Protein AF-A0A6A6HUN9-F1 (afdb_monomer_lite)

Structure (mmCIF, N/CA/C/O backbone):
data_AF-A0A6A6HUN9-F1
#
_entry.id   AF-A0A6A6HUN9-F1
#
loop_
_atom_site.group_PDB
_atom_site.id
_atom_site.type_symbol
_atom_site.label_atom_id
_atom_site.label_alt_id
_atom_site.label_comp_id
_atom_site.label_asym_id
_atom_site.label_entity_id
_atom_site.label_seq_id
_atom_site.pdbx_PDB_ins_code
_atom_site.Cartn_x
_atom_site.Cartn_y
_atom_site.Cartn_z
_atom_site.occupancy
_atom_site.B_iso_or_equiv
_atom_site.auth_seq_id
_atom_site.auth_comp_id
_atom_site.auth_asym_id
_atom_site.auth_atom_id
_atom_site.pdbx_PDB_model_num
ATOM 1 N N . MET A 1 1 ? -22.600 4.746 -36.883 1.00 39.00 1 MET A N 1
ATOM 2 C CA . MET A 1 1 ? -21.519 4.095 -36.116 1.00 39.00 1 MET A CA 1
ATOM 3 C C . MET A 1 1 ? -20.386 5.100 -36.092 1.00 39.00 1 MET A C 1
ATOM 5 O O . MET A 1 1 ? -19.952 5.487 -37.169 1.00 39.00 1 MET A O 1
ATOM 9 N N . GLY A 1 2 ? -20.100 5.682 -34.925 1.00 44.38 2 GLY A N 1
ATOM 10 C CA . GLY A 1 2 ? -19.191 6.827 -34.798 1.00 44.38 2 GLY A CA 1
ATOM 11 C C . GLY A 1 2 ? -17.752 6.441 -35.131 1.00 44.38 2 GLY A C 1
ATOM 12 O O . GLY A 1 2 ? -17.360 5.306 -34.879 1.00 44.38 2 GLY A O 1
ATOM 13 N N . ALA A 1 3 ? -17.005 7.364 -35.735 1.00 49.34 3 ALA A N 1
ATOM 14 C CA . ALA A 1 3 ? -15.574 7.197 -35.955 1.00 49.34 3 ALA A CA 1
ATOM 15 C C . ALA A 1 3 ? -14.872 7.122 -34.590 1.00 49.34 3 ALA A C 1
ATOM 17 O O . ALA A 1 3 ? -15.049 8.019 -33.771 1.00 49.34 3 ALA A O 1
ATOM 18 N N . GLU A 1 4 ? -14.135 6.041 -34.333 1.00 59.81 4 GLU A N 1
ATOM 19 C CA . GLU A 1 4 ? -13.304 5.920 -33.133 1.00 59.81 4 GLU A CA 1
ATOM 20 C C . GLU A 1 4 ? -12.162 6.938 -33.204 1.00 59.81 4 GLU A C 1
ATOM 22 O O . GLU A 1 4 ? -11.433 6.998 -34.199 1.00 59.81 4 GLU A O 1
ATOM 27 N N . GLU A 1 5 ? -12.025 7.753 -32.160 1.00 63.22 5 GLU A N 1
ATOM 28 C CA . GLU A 1 5 ? -10.938 8.722 -32.067 1.00 63.22 5 GLU A CA 1
ATOM 29 C C . GLU A 1 5 ? -9.587 8.002 -31.887 1.00 63.22 5 GLU A C 1
ATOM 31 O O . GLU A 1 5 ? -9.506 7.009 -31.154 1.00 63.22 5 GLU A O 1
ATOM 36 N N . PRO A 1 6 ? -8.511 8.465 -32.554 1.00 66.50 6 PRO A N 1
ATOM 37 C CA . PRO A 1 6 ? -7.179 7.912 -32.354 1.00 66.50 6 PRO A CA 1
ATOM 38 C C . PRO A 1 6 ? -6.723 8.123 -30.910 1.00 66.50 6 PRO A C 1
ATOM 40 O O . PRO A 1 6 ? -6.943 9.189 -30.344 1.00 66.50 6 PRO A O 1
ATOM 43 N N . CYS A 1 7 ? -6.009 7.148 -30.341 1.00 57.16 7 CYS A N 1
ATOM 44 C CA . CYS A 1 7 ? -5.397 7.304 -29.019 1.00 57.16 7 CYS A CA 1
ATOM 45 C C . CYS A 1 7 ? -4.538 8.580 -28.967 1.00 57.16 7 CYS A C 1
ATOM 47 O O . CYS A 1 7 ? -3.579 8.693 -29.728 1.00 57.16 7 CYS A O 1
ATOM 49 N N . GLU A 1 8 ? -4.828 9.517 -28.062 1.00 45.25 8 GLU A N 1
ATOM 50 C CA . GLU A 1 8 ? -4.107 10.800 -27.993 1.00 45.25 8 GLU A CA 1
ATOM 51 C C . GLU A 1 8 ? -2.608 10.638 -27.695 1.00 45.25 8 GLU A C 1
ATOM 53 O O . GLU A 1 8 ? -1.794 11.439 -28.147 1.00 45.25 8 GLU A O 1
ATOM 58 N N . ALA A 1 9 ? -2.215 9.564 -27.004 1.00 38.34 9 ALA A N 1
ATOM 59 C CA . ALA A 1 9 ? -0.818 9.318 -26.653 1.00 38.34 9 ALA A CA 1
ATOM 60 C C . ALA A 1 9 ? 0.032 8.784 -27.821 1.00 38.34 9 ALA A C 1
ATOM 62 O O . ALA A 1 9 ? 1.237 9.019 -27.866 1.00 38.34 9 ALA A O 1
ATOM 63 N N . CYS A 1 10 ? -0.558 8.037 -28.762 1.00 55.28 10 CYS A N 1
ATOM 64 C CA . CYS A 1 10 ? 0.209 7.342 -29.809 1.00 55.28 10 CYS A CA 1
ATOM 65 C C . CYS A 1 10 ? -0.431 7.359 -31.208 1.00 55.28 10 CYS A C 1
ATOM 67 O O . CYS A 1 10 ? 0.081 6.731 -32.137 1.00 55.28 10 CYS A O 1
ATOM 69 N N . SER A 1 11 ? -1.542 8.080 -31.373 1.00 57.22 11 SER A N 1
ATOM 70 C CA . SER A 1 11 ? -2.341 8.199 -32.604 1.00 57.22 11 SER A CA 1
ATOM 71 C C . SER A 1 11 ? -2.792 6.852 -33.189 1.00 57.22 11 SER A C 1
ATOM 73 O O . SER A 1 11 ? -2.951 6.701 -34.402 1.00 57.22 11 SER A O 1
ATOM 75 N N . TRP A 1 12 ? -2.945 5.839 -32.334 1.00 51.53 12 TRP A N 1
ATOM 76 C CA . TRP A 1 12 ? -3.295 4.479 -32.736 1.00 51.53 12 TRP A CA 1
ATOM 77 C C . TRP A 1 12 ? -4.787 4.366 -33.056 1.00 51.53 12 TRP A C 1
ATOM 79 O O . TRP A 1 12 ? -5.610 4.877 -32.301 1.00 51.53 12 TRP A O 1
ATOM 89 N N . THR A 1 13 ? -5.128 3.692 -34.160 1.00 67.94 13 THR A N 1
ATOM 90 C CA . THR A 1 13 ? -6.513 3.497 -34.619 1.00 67.94 13 THR A CA 1
ATOM 91 C C . THR A 1 13 ? -6.805 2.025 -34.898 1.00 67.94 13 THR A C 1
ATOM 93 O O . THR A 1 13 ? -5.910 1.247 -35.247 1.00 67.94 13 THR A O 1
ATOM 96 N N . SER A 1 14 ? -8.079 1.645 -34.827 1.00 60.66 14 SER A N 1
ATOM 97 C CA . SER A 1 14 ? -8.554 0.295 -35.164 1.00 60.66 14 SER A CA 1
ATOM 98 C C . SER A 1 14 ? -8.292 -0.083 -36.627 1.00 60.66 14 SER A C 1
ATOM 100 O O . SER A 1 14 ? -8.109 -1.257 -36.954 1.00 60.66 14 SER A O 1
ATOM 102 N N . GLU A 1 15 ? -8.183 0.909 -37.515 1.00 57.75 15 GLU A N 1
ATOM 103 C CA . GLU A 1 15 ? -7.769 0.722 -38.909 1.00 57.75 15 GLU A CA 1
ATOM 104 C C . GLU A 1 15 ? -6.282 0.327 -39.015 1.00 57.75 15 GLU A C 1
ATOM 106 O O . GLU A 1 15 ? -5.939 -0.589 -39.769 1.00 57.75 15 GLU A O 1
ATOM 111 N N . ARG A 1 16 ? -5.399 0.921 -38.190 1.00 59.88 16 ARG A N 1
ATOM 112 C CA . ARG A 1 16 ? -3.979 0.526 -38.066 1.00 59.88 16 ARG A CA 1
ATOM 113 C C . ARG A 1 16 ? -3.794 -0.851 -37.428 1.00 59.88 16 ARG A C 1
ATOM 115 O O . ARG A 1 16 ? -2.876 -1.576 -37.810 1.00 59.88 16 ARG A O 1
ATOM 122 N N . GLN A 1 17 ? -4.675 -1.244 -36.510 1.00 53.53 17 GLN A N 1
ATOM 123 C CA . GLN A 1 17 ? -4.677 -2.586 -35.921 1.00 53.53 17 GLN A CA 1
ATOM 124 C C . GLN A 1 17 ? -5.023 -3.664 -36.959 1.00 53.53 17 GLN A C 1
ATOM 126 O O . GLN A 1 17 ? -4.319 -4.665 -37.058 1.00 53.53 17 GLN A O 1
ATOM 131 N N . HIS A 1 18 ? -6.057 -3.450 -37.779 1.00 50.47 18 HIS A N 1
ATOM 132 C CA . HIS A 1 18 ? -6.473 -4.425 -38.798 1.00 50.47 18 HIS A CA 1
ATOM 133 C C . HIS A 1 18 ? -5.516 -4.518 -39.995 1.00 50.47 18 HIS A C 1
ATOM 135 O O . HIS A 1 18 ? -5.390 -5.583 -40.605 1.00 50.47 18 HIS A O 1
ATOM 141 N N . SER A 1 19 ? -4.830 -3.423 -40.331 1.00 50.12 19 SER A N 1
ATOM 142 C CA . SER A 1 19 ? -3.786 -3.409 -41.366 1.00 50.12 19 SER A CA 1
ATOM 143 C C . SER A 1 19 ? -2.446 -3.974 -40.874 1.00 50.12 19 SER A C 1
ATOM 145 O O . SER A 1 19 ? -1.651 -4.457 -41.682 1.00 50.12 19 SER A O 1
ATOM 147 N N . SER A 1 20 ? -2.227 -4.034 -39.558 1.00 43.28 20 SER A N 1
ATOM 148 C CA . SER A 1 20 ? -1.077 -4.704 -38.944 1.00 43.28 20 SER A CA 1
ATOM 149 C C . SER A 1 20 ? -1.347 -6.201 -38.762 1.00 43.28 20 SER A C 1
ATOM 151 O O . SER A 1 20 ? -1.629 -6.676 -37.666 1.00 43.28 20 SER A O 1
ATOM 153 N N . ARG A 1 21 ? -1.218 -6.993 -39.834 1.00 36.03 21 ARG A N 1
ATOM 154 C CA . ARG A 1 21 ? -1.202 -8.471 -39.753 1.00 36.03 21 ARG A CA 1
ATOM 155 C C . ARG A 1 21 ? 0.137 -9.012 -39.229 1.00 36.03 21 ARG A C 1
ATOM 157 O O . ARG A 1 21 ? 0.737 -9.888 -39.848 1.00 36.03 21 ARG A O 1
ATOM 164 N N . TYR A 1 22 ? 0.635 -8.477 -38.118 1.00 39.25 22 TYR A N 1
ATOM 165 C CA . TYR A 1 22 ? 1.942 -8.841 -37.576 1.00 39.25 22 TYR A CA 1
ATOM 166 C C . TYR A 1 22 ? 1.794 -9.578 -36.244 1.00 39.25 22 TYR A C 1
ATOM 168 O O . TYR A 1 22 ? 1.597 -8.972 -35.196 1.00 39.25 22 TYR A O 1
ATOM 176 N N . ILE A 1 23 ? 1.896 -10.906 -36.298 1.00 36.59 23 ILE A N 1
ATOM 177 C CA . ILE A 1 23 ? 2.204 -11.733 -35.129 1.00 36.59 23 ILE A CA 1
ATOM 178 C C . ILE A 1 23 ? 3.721 -11.897 -35.136 1.00 36.59 23 ILE A C 1
ATOM 180 O O . ILE A 1 23 ? 4.268 -12.513 -36.049 1.00 36.59 23 ILE A O 1
ATOM 184 N N . SER A 1 24 ? 4.402 -11.315 -34.152 1.00 38.19 24 SER A N 1
ATOM 185 C CA . SER A 1 24 ? 5.858 -11.383 -34.040 1.00 38.19 24 SER A CA 1
ATOM 186 C C . SER A 1 24 ? 6.302 -11.956 -32.715 1.00 38.19 24 SER A C 1
ATOM 188 O O . SER A 1 24 ? 5.817 -11.575 -31.653 1.00 38.19 24 SER A O 1
ATOM 190 N N . HIS A 1 25 ? 7.287 -12.845 -32.806 1.00 33.88 25 HIS A N 1
ATOM 191 C CA . HIS A 1 25 ? 8.028 -13.395 -31.678 1.00 33.88 25 HIS A CA 1
ATOM 192 C C . HIS A 1 25 ? 9.184 -12.478 -31.220 1.00 33.88 25 HIS A C 1
ATOM 194 O O . HIS A 1 25 ? 9.940 -12.846 -30.323 1.00 33.88 25 HIS A O 1
ATOM 200 N N . VAL A 1 26 ? 9.313 -11.280 -31.809 1.00 32.41 26 VAL A N 1
ATOM 201 C CA . VAL A 1 26 ? 10.288 -10.234 -31.465 1.00 32.41 26 VAL A CA 1
ATOM 202 C C . VAL A 1 26 ? 9.524 -9.003 -30.967 1.00 32.41 26 VAL A C 1
ATOM 204 O O . VAL A 1 26 ? 8.729 -8.414 -31.703 1.00 32.41 26 VAL A O 1
ATOM 207 N N . LYS A 1 27 ? 9.756 -8.613 -29.707 1.00 36.81 27 LYS A N 1
ATOM 208 C CA . LYS A 1 27 ? 9.196 -7.387 -29.123 1.00 36.81 27 LYS A CA 1
ATOM 209 C C . LYS A 1 27 ? 9.960 -6.170 -29.653 1.00 36.81 27 LYS A C 1
ATOM 211 O O . LYS A 1 27 ? 11.069 -5.903 -29.211 1.00 36.81 27 LYS A O 1
ATOM 216 N N . LEU A 1 28 ? 9.347 -5.420 -30.563 1.00 36.44 28 LEU A N 1
ATOM 217 C CA . LEU A 1 28 ? 9.775 -4.067 -30.914 1.00 36.44 28 LEU A CA 1
ATOM 218 C C . LEU A 1 28 ? 9.091 -3.091 -29.950 1.00 36.44 28 LEU A C 1
ATOM 220 O O . LEU A 1 28 ? 7.948 -2.707 -30.174 1.00 36.44 28 LEU A O 1
ATOM 224 N N . PHE A 1 29 ? 9.761 -2.702 -28.869 1.00 39.28 29 PHE A N 1
ATOM 225 C CA . PHE A 1 29 ? 9.333 -1.555 -28.068 1.00 39.28 29 PHE A CA 1
ATOM 226 C C . PHE A 1 29 ? 10.547 -0.704 -27.736 1.00 39.28 29 PHE A C 1
ATOM 228 O O . PHE A 1 29 ? 11.360 -1.132 -26.931 1.00 39.28 29 PHE A O 1
ATOM 235 N N . TYR A 1 30 ? 10.654 0.461 -28.378 1.00 40.03 30 TYR A N 1
ATOM 236 C CA . TYR A 1 30 ? 10.828 1.779 -27.754 1.00 40.03 30 TYR A CA 1
ATOM 237 C C . TYR A 1 30 ? 11.003 2.806 -28.886 1.00 40.03 30 TYR A C 1
ATOM 239 O O . TYR A 1 30 ? 11.925 2.694 -29.687 1.00 40.03 30 TYR A O 1
ATOM 247 N N . SER A 1 31 ? 10.115 3.796 -28.993 1.00 37.53 31 SER A N 1
ATOM 248 C CA . SER A 1 31 ? 10.375 4.998 -29.793 1.00 37.53 31 SER A CA 1
ATOM 249 C C . SER A 1 31 ? 10.729 6.123 -28.825 1.00 37.53 31 SER A C 1
ATOM 251 O O . SER A 1 31 ? 9.832 6.646 -28.167 1.00 37.53 31 SER A O 1
ATOM 253 N N . MET A 1 32 ? 12.008 6.489 -28.708 1.00 36.09 32 MET A N 1
ATOM 254 C CA . MET A 1 32 ? 12.384 7.751 -28.058 1.00 36.09 32 MET A CA 1
ATOM 255 C C . MET A 1 32 ? 12.398 8.865 -29.098 1.00 36.09 32 MET A C 1
ATOM 257 O O . MET A 1 32 ? 13.024 8.721 -30.144 1.00 36.09 32 MET A O 1
ATOM 261 N N . SER A 1 33 ? 11.707 9.967 -28.803 1.00 42.28 33 SER A N 1
ATOM 262 C CA . SER A 1 33 ? 11.836 11.218 -29.555 1.00 42.28 33 SER A CA 1
ATOM 263 C C . SER A 1 33 ? 13.244 11.797 -29.411 1.00 42.28 33 SER A C 1
ATOM 265 O O . SER A 1 33 ? 13.816 11.676 -28.329 1.00 42.28 33 SER A O 1
ATOM 267 N N . ASP A 1 34 ? 13.688 12.492 -30.456 1.00 38.28 34 ASP A N 1
ATOM 268 C CA . ASP A 1 34 ? 14.889 13.276 -30.823 1.00 38.28 34 ASP A CA 1
ATOM 269 C C . ASP A 1 34 ? 15.847 13.850 -29.743 1.00 38.28 34 ASP A C 1
ATOM 271 O O . ASP A 1 34 ? 16.574 14.812 -29.998 1.00 38.28 34 ASP A O 1
ATOM 275 N N . ARG A 1 35 ? 15.916 13.304 -28.528 1.00 39.44 35 ARG A N 1
ATOM 276 C CA . ARG A 1 35 ? 16.802 13.779 -27.459 1.00 39.44 35 ARG A CA 1
ATOM 277 C C . ARG A 1 35 ? 17.928 12.790 -27.180 1.00 39.44 35 ARG A C 1
ATOM 279 O O . ARG A 1 35 ? 17.805 11.924 -26.326 1.00 39.44 35 ARG A O 1
ATOM 286 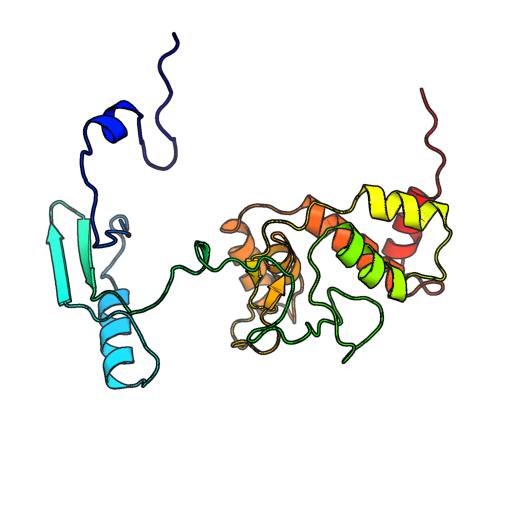N N . GLY A 1 36 ? 19.065 13.046 -27.826 1.00 41.50 36 GLY A N 1
ATOM 287 C CA . GLY A 1 36 ? 20.386 12.602 -27.375 1.00 41.50 36 GLY A CA 1
ATOM 288 C C . GLY A 1 36 ? 20.721 11.145 -27.687 1.00 41.50 36 GLY A C 1
ATOM 289 O O . GLY A 1 36 ? 19.848 10.303 -27.861 1.00 41.50 36 GLY A O 1
ATOM 290 N N . ALA A 1 37 ? 22.020 10.860 -27.793 1.00 46.69 37 ALA A N 1
ATOM 291 C CA . ALA A 1 37 ? 22.534 9.511 -28.000 1.00 46.69 37 ALA A CA 1
ATOM 292 C C . ALA A 1 37 ? 21.875 8.525 -27.022 1.00 46.69 37 ALA A C 1
ATOM 294 O O . ALA A 1 37 ? 21.795 8.800 -25.825 1.00 46.69 37 ALA A O 1
ATOM 295 N N . CYS A 1 38 ? 21.407 7.385 -27.531 1.00 55.03 38 CYS A N 1
ATOM 296 C CA . CYS A 1 38 ? 20.804 6.351 -26.706 1.00 55.03 38 CYS A CA 1
ATOM 297 C C . CYS A 1 38 ? 21.877 5.742 -25.787 1.00 55.03 38 CYS A C 1
ATOM 299 O O . CYS A 1 38 ? 22.583 4.804 -26.159 1.00 55.03 38 CYS A O 1
ATOM 301 N N . PHE A 1 39 ? 22.028 6.299 -24.582 1.00 64.94 39 PHE A N 1
ATOM 302 C CA . PHE A 1 39 ? 22.932 5.774 -23.554 1.00 64.94 39 PHE A CA 1
ATOM 303 C C . PHE A 1 39 ? 22.562 4.343 -23.147 1.00 64.94 39 PHE A C 1
ATOM 305 O O . PHE A 1 39 ? 23.394 3.635 -22.597 1.00 64.94 39 PHE A O 1
ATOM 312 N N . GLU A 1 40 ? 21.346 3.889 -23.455 1.00 65.25 40 GLU A N 1
ATOM 313 C CA . GLU A 1 40 ? 20.875 2.536 -23.167 1.00 65.25 40 GLU A CA 1
ATOM 314 C C . GLU A 1 40 ? 21.741 1.460 -23.834 1.00 65.25 40 GLU A C 1
ATOM 316 O O . GLU A 1 40 ? 22.179 0.542 -23.149 1.00 65.25 40 GLU A O 1
ATOM 321 N N . VAL A 1 41 ? 22.100 1.601 -25.119 1.00 74.81 41 VAL A N 1
ATOM 322 C CA . VAL A 1 41 ? 22.979 0.625 -25.798 1.00 74.81 41 VAL A CA 1
ATOM 323 C C . VAL A 1 41 ? 24.365 0.586 -25.156 1.00 74.81 41 VAL A C 1
ATOM 325 O O . VAL A 1 41 ? 24.925 -0.490 -24.948 1.00 74.81 41 VAL A O 1
ATOM 328 N N . GLN A 1 42 ? 24.921 1.753 -24.823 1.00 76.69 42 GLN A N 1
ATOM 329 C CA . GLN A 1 42 ? 26.231 1.849 -24.173 1.00 76.69 42 GLN A CA 1
ATOM 330 C C . GLN A 1 42 ? 26.201 1.244 -22.764 1.00 76.69 42 GLN A C 1
ATOM 332 O O . GLN A 1 42 ? 27.101 0.488 -22.405 1.00 76.69 42 GLN A O 1
ATOM 337 N N . ASN A 1 43 ? 25.143 1.516 -21.998 1.00 74.31 43 ASN A N 1
ATOM 338 C CA . ASN A 1 43 ? 24.939 0.983 -20.655 1.00 74.31 43 ASN A CA 1
ATOM 339 C C . ASN A 1 43 ? 24.736 -0.533 -20.678 1.00 74.31 43 ASN A C 1
ATOM 341 O O . ASN A 1 43 ? 25.342 -1.232 -19.873 1.00 74.31 43 ASN A O 1
ATOM 345 N N . ILE A 1 44 ? 23.936 -1.054 -21.611 1.00 77.69 44 ILE A N 1
ATOM 346 C CA . ILE A 1 44 ? 23.723 -2.496 -21.765 1.00 77.69 44 ILE A CA 1
ATOM 347 C C . ILE A 1 44 ? 25.038 -3.197 -22.116 1.00 77.69 44 ILE A C 1
ATOM 349 O O . ILE A 1 44 ? 25.373 -4.181 -21.466 1.00 77.69 44 ILE A O 1
ATOM 353 N N . ARG A 1 45 ? 25.820 -2.675 -23.075 1.00 83.06 45 ARG A N 1
ATOM 354 C CA . ARG A 1 45 ? 27.140 -3.242 -23.422 1.00 83.06 45 ARG A CA 1
ATOM 355 C C . ARG A 1 45 ? 28.105 -3.205 -22.236 1.00 83.06 45 ARG A C 1
ATOM 357 O O . ARG A 1 45 ? 28.790 -4.186 -21.970 1.00 83.06 45 ARG A O 1
ATOM 364 N N . PHE A 1 46 ? 28.122 -2.104 -21.485 1.00 83.50 46 PHE A N 1
ATOM 365 C CA . PHE A 1 46 ? 28.923 -1.997 -20.266 1.00 83.50 46 PHE A CA 1
ATOM 366 C C . PHE A 1 46 ? 28.509 -3.024 -19.202 1.00 83.50 46 PHE A C 1
ATOM 368 O O . PHE A 1 46 ? 29.369 -3.637 -18.570 1.00 83.50 46 PHE A O 1
ATOM 375 N N . LEU A 1 47 ? 27.204 -3.219 -18.998 1.00 79.56 47 LEU A N 1
ATOM 376 C CA . LEU A 1 47 ? 26.681 -4.209 -18.060 1.00 79.56 47 LEU A CA 1
ATOM 377 C C . LEU A 1 47 ? 26.994 -5.634 -18.526 1.00 79.56 47 LEU A C 1
ATOM 379 O O . LEU A 1 47 ? 27.416 -6.435 -17.699 1.00 79.56 47 LEU A O 1
ATOM 383 N N . GLU A 1 48 ? 26.871 -5.936 -19.823 1.00 82.19 48 GLU A N 1
ATOM 384 C CA . GLU A 1 48 ? 27.163 -7.256 -20.410 1.00 82.19 48 GLU A CA 1
ATOM 385 C C . GLU A 1 48 ? 28.592 -7.709 -20.093 1.00 82.19 48 GLU A C 1
ATOM 387 O O . GLU A 1 48 ? 28.822 -8.864 -19.745 1.00 82.19 48 GLU A O 1
ATOM 392 N N . GLU A 1 49 ? 29.552 -6.784 -20.130 1.00 85.56 49 GLU A N 1
ATOM 393 C CA . GLU A 1 49 ? 30.955 -7.056 -19.800 1.00 85.56 49 GLU A CA 1
ATOM 394 C C . GLU A 1 49 ? 31.222 -7.237 -18.294 1.00 85.56 49 GLU A C 1
ATOM 396 O O . GLU A 1 49 ? 32.309 -7.675 -17.906 1.00 85.56 49 GLU A O 1
ATOM 401 N N . ARG A 1 50 ? 30.284 -6.844 -17.423 1.00 86.38 50 ARG A N 1
ATOM 402 C CA . ARG A 1 50 ? 30.534 -6.639 -15.984 1.00 86.38 50 ARG A CA 1
ATOM 403 C C . ARG A 1 50 ? 29.571 -7.364 -15.053 1.00 86.38 50 ARG A C 1
ATOM 405 O O . ARG A 1 50 ? 29.777 -7.312 -13.842 1.00 86.38 50 ARG A O 1
ATOM 412 N N . THR A 1 51 ? 28.548 -8.030 -15.574 1.00 80.69 51 THR A N 1
ATOM 413 C CA . THR A 1 51 ? 27.543 -8.726 -14.767 1.00 80.69 51 THR A CA 1
ATOM 414 C C . THR A 1 51 ? 27.320 -10.156 -15.238 1.00 80.69 51 THR A C 1
ATOM 416 O O . THR A 1 51 ? 27.516 -10.491 -16.400 1.00 80.69 51 THR A O 1
ATOM 419 N N . THR A 1 52 ? 26.889 -11.011 -14.316 1.00 79.81 52 THR A N 1
ATOM 420 C CA . THR A 1 52 ? 26.369 -12.354 -14.612 1.00 79.81 52 THR A CA 1
ATOM 421 C C . THR A 1 52 ? 24.840 -12.394 -14.595 1.00 79.81 52 THR A C 1
ATOM 423 O O . THR A 1 52 ? 24.248 -13.431 -14.894 1.00 79.81 52 THR A O 1
ATOM 426 N N . ILE A 1 53 ? 24.193 -11.279 -14.238 1.00 75.31 53 ILE A N 1
ATOM 427 C CA . ILE A 1 53 ? 22.737 -11.139 -14.255 1.00 75.31 53 ILE A CA 1
ATOM 428 C C . ILE A 1 53 ? 22.263 -11.197 -15.716 1.00 75.31 53 ILE A C 1
ATOM 430 O O . ILE A 1 53 ? 22.827 -10.492 -16.553 1.00 75.31 53 ILE A O 1
ATOM 434 N N . PRO A 1 54 ? 21.229 -11.993 -16.048 1.00 69.94 54 PRO A N 1
ATOM 435 C CA . PRO A 1 54 ? 20.662 -12.002 -17.391 1.00 69.94 54 PRO A CA 1
ATOM 436 C C . PRO A 1 54 ? 20.145 -10.611 -17.777 1.00 69.94 54 PRO A C 1
ATOM 438 O O . PRO A 1 54 ? 19.222 -10.091 -17.153 1.00 69.94 54 PRO A O 1
ATOM 441 N N . ILE A 1 55 ? 20.730 -10.019 -18.816 1.00 74.88 55 ILE A N 1
ATOM 442 C CA . ILE A 1 55 ? 20.323 -8.728 -19.381 1.00 74.88 55 ILE A CA 1
ATOM 443 C C . ILE A 1 55 ? 20.053 -8.869 -20.885 1.00 74.88 55 ILE A C 1
ATOM 445 O O . ILE A 1 55 ? 20.537 -9.823 -21.503 1.00 74.88 55 ILE A O 1
ATOM 449 N N . PRO A 1 56 ? 19.281 -7.955 -21.503 1.00 74.19 56 PRO A N 1
ATOM 450 C CA . PRO A 1 56 ? 19.059 -7.993 -22.941 1.00 74.19 56 PRO A CA 1
ATOM 451 C C . PRO A 1 56 ? 20.381 -7.721 -23.651 1.00 74.19 56 PRO A C 1
ATOM 453 O O . PRO A 1 56 ? 21.061 -6.761 -23.311 1.00 74.19 56 PRO A O 1
ATOM 456 N N . LYS A 1 57 ? 20.745 -8.525 -24.648 1.00 80.00 57 LYS A N 1
ATOM 457 C CA . LYS A 1 57 ? 21.970 -8.309 -25.425 1.00 80.00 57 LYS A CA 1
ATOM 458 C C . LYS A 1 57 ? 21.664 -7.524 -26.690 1.00 80.00 57 LYS A C 1
ATOM 460 O O . LYS A 1 57 ? 20.794 -7.936 -27.449 1.00 80.00 57 LYS A O 1
ATOM 465 N N . VAL A 1 58 ? 22.367 -6.421 -26.949 1.00 82.50 58 VAL A N 1
ATOM 466 C CA . VAL A 1 58 ? 22.147 -5.615 -28.165 1.00 82.50 58 VAL A CA 1
ATOM 467 C C . VAL A 1 58 ? 22.769 -6.308 -29.374 1.00 82.50 58 VAL A C 1
ATOM 469 O O . VAL A 1 58 ? 23.989 -6.412 -29.478 1.00 82.50 58 VAL A O 1
ATOM 472 N N . THR A 1 59 ? 21.934 -6.745 -30.315 1.00 86.00 59 THR A N 1
ATOM 473 C CA . THR A 1 59 ? 22.371 -7.362 -31.576 1.00 86.00 59 THR A CA 1
ATOM 474 C C . THR A 1 59 ? 22.627 -6.319 -32.661 1.00 86.00 59 THR A C 1
ATOM 476 O O . THR A 1 59 ? 23.551 -6.470 -33.457 1.00 86.00 59 THR A O 1
ATOM 479 N N . LEU A 1 60 ? 21.807 -5.267 -32.710 1.00 82.81 60 LEU A N 1
ATOM 480 C CA . LEU A 1 60 ? 21.900 -4.204 -33.709 1.00 82.81 60 LEU A CA 1
ATOM 481 C C . LEU A 1 60 ? 21.331 -2.906 -33.140 1.00 82.81 60 LEU A C 1
ATOM 483 O O . LEU A 1 60 ? 20.297 -2.921 -32.481 1.00 82.81 60 LEU A O 1
ATOM 487 N N . ASP A 1 61 ? 21.964 -1.786 -33.454 1.00 82.56 61 ASP A N 1
ATOM 488 C CA . ASP A 1 61 ? 21.410 -0.460 -33.231 1.00 82.56 61 ASP A CA 1
ATOM 489 C C . ASP A 1 61 ? 21.688 0.436 -34.442 1.00 82.56 61 ASP A C 1
ATOM 491 O O . ASP A 1 61 ? 22.762 0.361 -35.041 1.00 82.56 61 ASP A O 1
ATOM 495 N N . TYR A 1 62 ? 20.702 1.223 -34.869 1.00 78.94 62 TYR A N 1
ATOM 496 C CA . TYR A 1 62 ? 20.829 2.104 -36.031 1.00 78.94 62 TYR A CA 1
ATOM 497 C C . TYR A 1 62 ? 19.869 3.290 -35.951 1.00 78.94 62 TYR A C 1
ATOM 499 O O . TYR A 1 62 ? 18.868 3.264 -35.239 1.00 78.94 62 TYR A O 1
ATOM 507 N N . TYR A 1 63 ? 20.180 4.339 -36.707 1.00 77.75 63 TYR A N 1
ATOM 508 C CA . TYR A 1 63 ? 19.342 5.525 -36.837 1.00 77.75 63 TYR A CA 1
ATOM 509 C C . TYR A 1 63 ? 18.715 5.553 -38.232 1.00 77.75 63 TYR A C 1
ATOM 511 O O . TYR A 1 63 ? 19.434 5.420 -39.223 1.00 77.75 63 TYR A O 1
ATOM 519 N N . ASP A 1 64 ? 17.396 5.712 -38.314 1.00 79.31 64 ASP A N 1
ATOM 520 C CA . ASP A 1 64 ? 16.652 5.821 -39.571 1.00 79.31 64 ASP A CA 1
ATOM 521 C C . ASP A 1 64 ? 15.478 6.801 -39.429 1.00 79.31 64 ASP A C 1
ATOM 523 O O . ASP A 1 64 ? 14.717 6.718 -38.468 1.00 79.31 64 ASP A O 1
ATOM 527 N N . ASN A 1 65 ? 15.324 7.718 -40.391 1.00 74.06 65 ASN A N 1
ATOM 528 C CA . ASN A 1 65 ? 14.224 8.696 -40.471 1.00 74.06 65 ASN A CA 1
ATOM 529 C C . ASN A 1 65 ? 13.878 9.375 -39.128 1.00 74.06 65 ASN A C 1
ATOM 531 O O . ASN A 1 65 ? 12.738 9.314 -38.663 1.00 74.06 65 ASN A O 1
ATOM 535 N N . ASP A 1 66 ? 14.885 9.988 -38.503 1.00 70.44 66 ASP A N 1
ATOM 536 C CA . ASP A 1 66 ? 14.798 10.662 -37.198 1.00 70.44 66 ASP A CA 1
ATOM 537 C C . ASP A 1 66 ? 14.386 9.772 -36.021 1.00 70.44 66 ASP A C 1
ATOM 539 O O . ASP A 1 66 ? 13.912 10.231 -34.986 1.00 70.44 66 ASP A O 1
ATOM 543 N N . ARG A 1 67 ? 14.580 8.461 -36.154 1.00 61.78 67 ARG A N 1
ATOM 544 C CA . ARG A 1 67 ? 14.291 7.499 -35.097 1.00 61.78 67 ARG A CA 1
ATOM 545 C C . ARG A 1 67 ? 15.486 6.604 -34.857 1.00 61.78 67 ARG A C 1
ATOM 547 O O . ARG A 1 67 ? 16.117 6.097 -35.781 1.00 61.78 67 ARG A O 1
ATOM 554 N N . TYR A 1 68 ? 15.772 6.386 -33.584 1.00 68.75 68 TYR A N 1
ATOM 555 C CA . TYR A 1 68 ? 16.761 5.413 -33.162 1.00 68.75 68 TYR A CA 1
ATOM 556 C C . TYR A 1 68 ? 16.090 4.060 -32.930 1.00 68.75 68 TYR A C 1
ATOM 558 O O . TYR A 1 68 ? 15.075 3.972 -32.238 1.00 68.75 68 TYR A O 1
ATOM 566 N N . PHE A 1 69 ? 16.669 3.011 -33.500 1.00 73.56 69 PHE A N 1
ATOM 567 C CA . PHE A 1 69 ? 16.212 1.636 -33.375 1.00 73.56 69 PHE A CA 1
ATOM 568 C C . PHE A 1 69 ? 17.278 0.806 -32.669 1.00 73.56 69 PHE A C 1
ATOM 570 O O . PHE A 1 69 ? 18.462 0.892 -32.990 1.00 73.56 69 PHE A O 1
ATOM 577 N N . MET A 1 70 ? 16.838 -0.040 -31.739 1.00 76.38 70 MET A N 1
ATOM 578 C CA . MET A 1 70 ? 17.666 -1.030 -31.059 1.00 76.38 70 MET A CA 1
ATOM 579 C C . MET A 1 70 ? 16.983 -2.394 -31.159 1.00 76.38 70 MET A C 1
ATOM 581 O O . MET A 1 70 ? 15.791 -2.528 -30.883 1.00 76.38 70 MET A O 1
ATOM 585 N N . LEU A 1 71 ? 17.749 -3.408 -31.542 1.00 75.12 71 LEU A N 1
ATOM 586 C CA . LEU A 1 71 ? 17.347 -4.803 -31.562 1.00 75.12 71 LEU A CA 1
ATOM 587 C C . LEU A 1 71 ? 18.146 -5.559 -30.507 1.00 75.12 71 LEU A C 1
ATOM 589 O O . LEU A 1 71 ? 19.380 -5.541 -30.522 1.00 75.12 71 LEU A O 1
ATOM 593 N N . THR A 1 72 ? 17.435 -6.243 -29.617 1.00 75.94 72 THR A N 1
ATOM 594 C CA . THR A 1 72 ? 18.030 -7.045 -28.551 1.00 75.94 72 THR A CA 1
ATOM 595 C C . THR A 1 72 ? 17.641 -8.514 -28.657 1.00 75.94 72 THR A C 1
ATOM 597 O O . THR A 1 72 ? 16.565 -8.867 -29.149 1.00 75.94 72 THR A O 1
ATOM 600 N N . GLU A 1 73 ? 18.518 -9.388 -28.171 1.00 76.12 73 GLU A N 1
ATOM 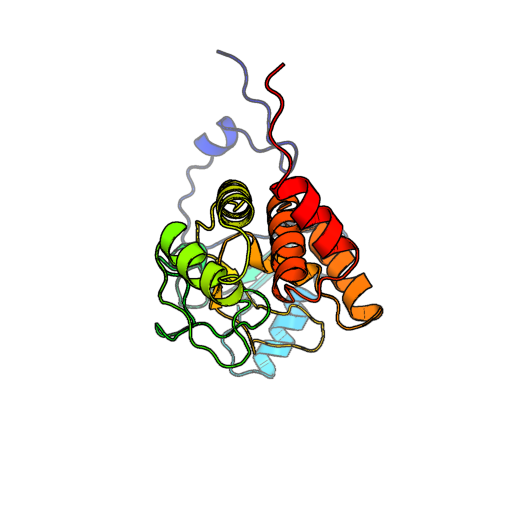601 C CA . GLU A 1 73 ? 18.191 -10.787 -27.935 1.00 76.12 73 GLU A CA 1
ATOM 602 C C . GLU A 1 73 ? 17.141 -10.884 -26.826 1.00 76.12 73 GLU A C 1
ATOM 604 O O . GLU A 1 73 ? 17.235 -10.241 -25.775 1.00 76.12 73 GLU A O 1
ATOM 609 N N . ARG A 1 74 ? 16.126 -11.721 -27.052 1.00 70.44 74 ARG A N 1
ATOM 610 C CA . ARG A 1 74 ? 15.111 -12.002 -26.041 1.00 70.44 74 ARG A CA 1
ATOM 611 C C . ARG A 1 74 ? 15.745 -12.799 -24.903 1.00 70.44 74 ARG A C 1
ATOM 613 O O . ARG A 1 74 ? 16.166 -13.933 -25.116 1.00 70.44 74 ARG A O 1
ATOM 620 N N . ILE A 1 75 ? 15.705 -12.262 -23.687 1.00 72.62 75 ILE A N 1
ATOM 621 C CA . ILE A 1 75 ? 16.041 -13.038 -22.490 1.00 72.62 75 ILE A CA 1
ATOM 622 C C . ILE A 1 75 ? 14.986 -14.149 -22.311 1.00 72.62 75 ILE A C 1
ATOM 624 O O . ILE A 1 75 ? 13.785 -13.852 -22.343 1.00 72.62 75 ILE A O 1
ATOM 628 N N . PRO A 1 76 ? 15.384 -15.425 -22.152 1.00 65.50 76 PRO A N 1
ATOM 629 C CA . PRO A 1 76 ? 14.463 -16.501 -21.804 1.00 65.50 76 PRO A CA 1
ATOM 630 C C . PRO A 1 76 ? 13.710 -16.199 -20.503 1.00 65.50 76 PRO A C 1
ATOM 632 O O . PRO A 1 76 ? 14.297 -15.726 -19.535 1.00 65.50 76 PRO A O 1
ATOM 635 N N . GLY A 1 77 ? 12.411 -16.484 -20.486 1.00 63.06 77 GLY A N 1
ATOM 636 C CA . GLY A 1 77 ? 11.517 -16.165 -19.375 1.00 63.06 77 GLY A CA 1
ATOM 637 C C . GLY A 1 77 ? 10.122 -15.780 -19.855 1.00 63.06 77 GLY A C 1
ATOM 638 O O . GLY A 1 77 ? 9.891 -15.593 -21.059 1.00 63.06 77 GLY A O 1
ATOM 639 N N . ASP A 1 78 ? 9.203 -15.665 -18.904 1.00 57.56 78 ASP A N 1
ATOM 640 C CA . ASP A 1 78 ? 7.863 -15.134 -19.122 1.00 57.56 78 ASP A CA 1
ATOM 641 C C . ASP A 1 78 ? 7.833 -13.633 -18.842 1.00 57.56 78 ASP A C 1
ATOM 643 O O . ASP A 1 78 ? 8.607 -13.107 -18.042 1.00 57.56 78 ASP A O 1
ATOM 647 N N . LEU A 1 79 ? 6.941 -12.916 -19.528 1.00 55.03 79 LEU A N 1
ATOM 648 C CA . LEU A 1 79 ? 6.657 -11.538 -19.142 1.00 55.03 79 LEU A CA 1
ATOM 649 C C . LEU A 1 79 ? 6.112 -11.547 -17.721 1.00 55.03 79 LEU A C 1
ATOM 651 O O . LEU A 1 79 ? 5.259 -12.374 -17.419 1.00 55.03 79 LEU A O 1
ATOM 655 N N . LEU A 1 80 ? 6.511 -10.579 -16.899 1.00 52.22 80 LEU A N 1
ATOM 656 C CA . LEU A 1 80 ? 5.971 -10.445 -15.545 1.00 52.22 80 LEU A CA 1
ATOM 657 C C . LEU A 1 80 ? 4.431 -10.385 -15.539 1.00 52.22 80 LEU A C 1
ATOM 659 O O . LEU A 1 80 ? 3.800 -10.908 -14.633 1.00 52.22 80 LEU A O 1
ATOM 663 N N . SER A 1 81 ? 3.832 -9.822 -16.595 1.00 51.34 81 SER A N 1
ATOM 664 C CA . SER A 1 81 ? 2.380 -9.793 -16.803 1.00 51.34 81 SER A CA 1
ATOM 665 C C . SER A 1 81 ? 1.737 -11.164 -17.022 1.00 51.34 81 SER A C 1
ATOM 667 O O . SER A 1 81 ? 0.556 -11.343 -16.756 1.00 51.34 81 SER A O 1
ATOM 669 N N . ASN A 1 82 ? 2.487 -12.131 -17.551 1.00 49.66 82 ASN A N 1
ATOM 670 C CA . ASN A 1 82 ? 1.994 -13.480 -17.834 1.00 49.66 82 ASN A CA 1
ATOM 671 C C . ASN A 1 82 ? 2.120 -14.404 -16.617 1.00 49.66 82 ASN A C 1
ATOM 673 O O . ASN A 1 82 ? 1.444 -15.425 -16.560 1.00 49.66 82 ASN A O 1
ATOM 677 N N . VAL A 1 83 ? 2.982 -14.041 -15.667 1.00 57.72 83 VAL A N 1
ATOM 678 C CA . VAL A 1 83 ? 3.164 -14.715 -14.375 1.00 57.72 83 VAL A CA 1
ATOM 679 C C . VAL A 1 83 ? 2.678 -13.846 -13.216 1.00 57.72 83 VAL A C 1
ATOM 681 O O . VAL A 1 83 ? 3.112 -14.052 -12.085 1.00 57.72 83 VAL A O 1
ATOM 684 N N . TRP A 1 84 ? 1.792 -12.871 -13.482 1.00 63.62 84 TRP A N 1
ATOM 685 C CA . TRP A 1 84 ? 1.153 -12.090 -12.423 1.00 63.62 84 TRP A CA 1
ATOM 686 C C . TRP A 1 84 ? 0.631 -13.037 -11.345 1.00 63.62 84 TRP A C 1
ATOM 688 O O . TRP A 1 84 ? -0.012 -14.047 -11.646 1.00 63.62 84 TRP A O 1
ATOM 698 N N . GLY A 1 85 ? 0.974 -12.733 -10.094 1.00 64.25 85 GLY A N 1
ATOM 699 C CA . GLY A 1 85 ? 0.620 -13.576 -8.969 1.00 64.25 85 GLY A CA 1
ATOM 700 C C . GLY A 1 85 ? -0.895 -13.694 -8.873 1.00 64.25 85 GLY A C 1
ATOM 701 O O . GLY A 1 85 ? -1.595 -12.688 -8.828 1.00 64.25 85 GLY A O 1
ATOM 702 N N . GLN A 1 86 ? -1.397 -14.926 -8.807 1.00 79.00 86 GLN A N 1
ATOM 703 C CA . GLN A 1 86 ? -2.771 -15.187 -8.356 1.00 79.00 86 GLN A CA 1
ATOM 704 C C . GLN A 1 86 ? -2.935 -14.903 -6.859 1.00 79.00 86 GLN A C 1
ATOM 706 O O . GLN A 1 86 ? -4.050 -14.839 -6.360 1.00 79.00 86 GLN A O 1
ATOM 711 N N . PHE A 1 87 ? -1.813 -14.739 -6.156 1.00 87.50 87 PHE A N 1
ATOM 712 C CA . PHE A 1 87 ? -1.760 -14.521 -4.727 1.00 87.50 87 PHE A CA 1
ATOM 713 C C . PHE A 1 87 ? -0.822 -13.359 -4.400 1.00 87.50 87 PHE A C 1
ATOM 715 O O . PHE A 1 87 ? 0.215 -13.181 -5.045 1.00 87.50 87 PHE A O 1
ATOM 722 N N . MET A 1 88 ? -1.156 -12.606 -3.358 1.00 90.25 88 MET A N 1
ATOM 723 C CA . MET A 1 88 ? -0.225 -11.742 -2.650 1.00 90.25 88 MET A CA 1
ATOM 724 C C . MET A 1 88 ? 0.722 -12.612 -1.828 1.00 90.25 88 MET A C 1
ATOM 726 O O . MET A 1 88 ? 0.304 -13.255 -0.865 1.00 90.25 88 MET A O 1
ATOM 730 N N . GLN A 1 89 ? 1.984 -12.662 -2.240 1.00 88.88 89 GLN A N 1
ATOM 731 C CA . GLN A 1 89 ? 3.026 -13.511 -1.667 1.00 88.88 89 GLN A CA 1
ATOM 732 C C . GLN A 1 89 ? 4.408 -13.020 -2.106 1.00 88.88 89 GLN A C 1
ATOM 734 O O . GLN A 1 89 ? 4.546 -12.335 -3.121 1.00 88.88 89 GLN A O 1
ATOM 739 N N . SER A 1 90 ? 5.450 -13.402 -1.381 1.00 84.25 90 SER A N 1
ATOM 740 C CA . SER A 1 90 ? 6.828 -13.236 -1.834 1.00 84.25 90 SER A CA 1
ATOM 741 C C . SER A 1 90 ? 7.198 -14.303 -2.879 1.00 84.25 90 SER A C 1
ATOM 743 O O . SER A 1 90 ? 6.417 -15.202 -3.211 1.00 84.25 90 SER A O 1
ATOM 745 N N . LEU A 1 91 ? 8.395 -14.190 -3.453 1.00 80.88 91 LEU A N 1
ATOM 746 C CA . LEU A 1 91 ? 8.899 -15.153 -4.430 1.00 80.88 91 LEU A CA 1
ATOM 747 C C . LEU A 1 91 ? 9.000 -16.556 -3.817 1.00 80.88 91 LEU A C 1
ATOM 749 O O . LEU A 1 91 ? 9.393 -16.721 -2.665 1.00 80.88 91 LEU A O 1
ATOM 753 N N . GLY A 1 92 ? 8.662 -17.574 -4.612 1.00 78.44 92 GLY A N 1
ATOM 754 C CA . GLY A 1 92 ? 8.670 -18.965 -4.152 1.00 78.44 92 GLY A CA 1
ATOM 755 C C . GLY A 1 92 ? 7.568 -19.285 -3.137 1.00 78.44 92 GLY A C 1
ATOM 756 O O . GLY A 1 92 ? 7.807 -20.082 -2.232 1.00 78.44 92 GLY A O 1
ATOM 757 N N . GLU A 1 93 ? 6.401 -18.639 -3.266 1.00 82.81 93 GLU A N 1
ATOM 758 C CA . GLU A 1 93 ? 5.219 -18.865 -2.411 1.00 82.81 93 GLU A CA 1
ATOM 759 C C . GLU A 1 93 ? 5.487 -18.590 -0.922 1.00 82.81 93 GLU A C 1
ATOM 761 O O . GLU A 1 93 ? 4.832 -19.135 -0.036 1.00 82.81 93 GLU A O 1
ATOM 766 N N . GLN A 1 94 ? 6.482 -17.747 -0.635 1.00 85.12 94 GLN A N 1
ATOM 767 C CA . GLN A 1 94 ? 6.825 -17.365 0.729 1.00 85.12 94 GLN A CA 1
ATOM 768 C C . GLN A 1 94 ? 5.902 -16.250 1.242 1.00 85.12 94 GLN A C 1
ATOM 770 O O . GLN A 1 94 ? 5.354 -15.487 0.441 1.00 85.12 94 GLN A O 1
ATOM 775 N N . PRO A 1 95 ? 5.754 -16.097 2.568 1.00 89.75 95 PRO A N 1
ATOM 776 C CA . PRO A 1 95 ? 4.972 -15.009 3.138 1.00 89.75 95 PRO A CA 1
ATOM 777 C C . PRO A 1 95 ? 5.542 -13.627 2.802 1.00 89.75 95 PRO A C 1
ATOM 779 O O . PRO A 1 95 ? 6.745 -13.450 2.591 1.00 89.75 95 PRO A O 1
ATOM 782 N N . LEU A 1 96 ? 4.666 -12.628 2.800 1.00 88.38 96 LEU A N 1
ATOM 783 C CA . LEU A 1 96 ? 5.035 -11.219 2.793 1.00 88.38 96 LEU A CA 1
ATOM 784 C C . LEU A 1 96 ? 5.418 -10.764 4.201 1.00 88.38 96 LEU A C 1
ATOM 786 O O . LEU A 1 96 ? 4.822 -11.192 5.188 1.00 88.38 96 LEU A O 1
ATOM 790 N N . TYR A 1 97 ? 6.363 -9.830 4.269 1.00 85.62 97 TYR A N 1
ATOM 791 C CA . TYR A 1 97 ? 6.771 -9.159 5.498 1.00 85.62 97 TYR A CA 1
ATOM 792 C C . TYR A 1 97 ? 6.754 -7.652 5.242 1.00 85.62 97 TYR A C 1
ATOM 794 O O . TYR A 1 97 ? 7.634 -7.123 4.568 1.00 85.62 97 TYR A O 1
ATOM 802 N N . SER A 1 98 ? 5.734 -6.952 5.742 1.00 86.50 98 SER A N 1
ATOM 803 C CA . SER A 1 98 ? 5.619 -5.499 5.572 1.00 86.50 98 SER A CA 1
ATOM 804 C C . SER A 1 98 ? 4.890 -4.857 6.744 1.00 86.50 98 SER A C 1
ATOM 806 O O . SER A 1 98 ? 3.664 -4.838 6.785 1.00 86.50 98 SER A O 1
ATOM 808 N N . ALA A 1 99 ? 5.652 -4.241 7.650 1.00 83.12 99 ALA A N 1
ATOM 809 C CA . ALA A 1 99 ? 5.101 -3.466 8.768 1.00 83.12 99 ALA A CA 1
ATOM 810 C C . ALA A 1 99 ? 4.441 -2.141 8.324 1.00 83.12 99 ALA A C 1
ATOM 812 O O . ALA A 1 99 ? 3.904 -1.391 9.142 1.00 83.12 99 ALA A O 1
ATOM 813 N N . PHE A 1 100 ? 4.537 -1.804 7.032 1.00 85.88 100 PHE A N 1
ATOM 814 C CA . PHE A 1 100 ? 3.856 -0.655 6.444 1.00 85.88 100 PHE A CA 1
ATOM 815 C C . PHE A 1 100 ? 2.477 -1.029 5.918 1.00 85.88 100 PHE A C 1
ATOM 817 O O . PHE A 1 100 ? 1.536 -0.268 6.138 1.00 85.88 100 PHE A O 1
ATOM 824 N N . LEU A 1 101 ? 2.344 -2.168 5.232 1.00 89.94 101 LEU A N 1
ATOM 825 C CA . LEU A 1 101 ? 1.039 -2.632 4.768 1.00 89.94 101 LEU A CA 1
ATOM 826 C C . LEU A 1 101 ? 0.233 -3.203 5.932 1.00 89.94 101 LEU A C 1
ATOM 828 O O . LEU A 1 101 ? -0.902 -2.788 6.139 1.00 89.94 101 LEU A O 1
ATOM 832 N N . PHE A 1 102 ? 0.837 -4.104 6.707 1.00 91.69 102 PHE A N 1
ATOM 833 C CA . PHE A 1 102 ? 0.183 -4.802 7.803 1.00 91.69 102 PHE A CA 1
ATOM 834 C C . PHE A 1 102 ? 0.496 -4.106 9.137 1.00 91.69 102 PHE A C 1
ATOM 836 O O . PHE A 1 102 ? 1.656 -4.040 9.551 1.00 91.69 102 PHE A O 1
ATOM 843 N N . PRO A 1 103 ? -0.515 -3.541 9.824 1.00 86.56 103 PRO A N 1
ATOM 844 C CA . PRO A 1 103 ? -0.294 -2.712 11.008 1.00 86.56 103 PRO A CA 1
ATOM 845 C C . PRO A 1 103 ? 0.041 -3.502 12.284 1.00 86.56 103 PRO A C 1
ATOM 847 O O . PRO A 1 103 ? 0.291 -2.887 13.317 1.00 86.56 103 PRO A O 1
ATOM 850 N N . ASN A 1 104 ? 0.056 -4.836 12.237 1.00 85.31 104 ASN A N 1
ATOM 851 C CA . ASN A 1 104 ? 0.207 -5.711 13.404 1.00 85.31 104 ASN A CA 1
ATOM 852 C C . ASN A 1 104 ? 1.666 -5.967 13.841 1.00 85.31 104 ASN A C 1
ATOM 854 O O . ASN A 1 104 ? 1.893 -6.670 14.824 1.00 85.31 104 ASN A O 1
ATOM 858 N N . GLY A 1 105 ? 2.656 -5.374 13.166 1.00 77.88 105 GLY A N 1
ATOM 859 C CA . GLY A 1 105 ? 4.039 -5.317 13.645 1.00 77.88 105 GLY A CA 1
ATOM 860 C C . GLY A 1 105 ? 5.098 -5.727 12.622 1.00 77.88 105 GLY A C 1
ATOM 861 O O . GLY A 1 105 ? 4.814 -6.052 11.474 1.00 77.88 105 GLY A O 1
ATOM 862 N N . TYR A 1 106 ? 6.364 -5.679 13.044 1.00 81.25 106 TYR A N 1
ATOM 863 C CA . TYR A 1 106 ? 7.505 -6.070 12.213 1.00 81.25 106 TYR A CA 1
ATOM 864 C C . TYR A 1 106 ? 7.796 -7.569 12.324 1.00 81.25 106 TYR A C 1
ATOM 866 O O . TYR A 1 106 ? 7.751 -8.133 13.415 1.00 81.25 106 TYR A O 1
ATOM 874 N N . GLY A 1 107 ? 8.156 -8.201 11.203 1.00 81.00 107 GLY A N 1
ATOM 875 C CA . GLY A 1 107 ? 8.535 -9.618 11.162 1.00 81.00 107 GLY A CA 1
ATOM 876 C C . GLY A 1 107 ? 7.360 -10.600 11.222 1.00 81.00 107 GLY A C 1
ATOM 877 O O . GLY A 1 107 ? 7.590 -11.802 11.348 1.00 81.00 107 GLY A O 1
ATOM 878 N N . VAL A 1 108 ? 6.122 -10.112 11.115 1.00 87.12 108 VAL A N 1
ATOM 879 C CA . VAL A 1 108 ? 4.927 -10.957 11.021 1.00 87.12 108 VAL A CA 1
ATOM 880 C C . VAL A 1 108 ? 4.770 -11.448 9.571 1.00 87.12 108 VAL A C 1
ATOM 882 O O . VAL A 1 108 ? 4.851 -10.626 8.655 1.00 87.12 108 VAL A O 1
ATOM 885 N N . PRO A 1 109 ? 4.623 -12.767 9.336 1.00 91.31 109 PRO A N 1
ATOM 886 C CA . PRO A 1 109 ? 4.397 -13.316 8.003 1.00 91.31 109 PRO A CA 1
ATOM 887 C C . PRO A 1 109 ? 2.931 -13.172 7.582 1.00 91.31 109 PRO A C 1
ATOM 889 O O . PRO A 1 109 ? 2.038 -13.452 8.377 1.00 91.31 109 PRO A O 1
ATOM 892 N N . HIS A 1 110 ? 2.694 -12.831 6.315 1.00 91.00 110 HIS A N 1
ATOM 893 C CA . HIS A 1 110 ? 1.349 -12.717 5.746 1.00 91.00 110 HIS A CA 1
ATOM 894 C C . HIS A 1 110 ? 1.205 -13.463 4.422 1.00 91.00 110 HIS A C 1
ATOM 896 O O . HIS A 1 110 ? 2.101 -13.438 3.575 1.00 91.00 110 HIS A O 1
ATOM 902 N N . GLY A 1 111 ? 0.036 -14.062 4.218 1.00 87.62 111 GLY A N 1
ATOM 903 C CA . GLY A 1 111 ? -0.308 -14.768 2.992 1.00 87.62 111 GLY A CA 1
ATOM 904 C C . GLY A 1 111 ? 0.295 -16.172 2.853 1.00 87.62 111 GLY A C 1
ATOM 905 O O . GLY A 1 111 ? 0.877 -16.695 3.807 1.00 87.62 111 GLY A O 1
ATOM 906 N N . PRO A 1 112 ? 0.150 -16.796 1.669 1.00 92.31 112 PRO A N 1
ATOM 907 C CA . PRO A 1 112 ? -0.433 -16.228 0.447 1.00 92.31 112 PRO A CA 1
ATOM 908 C C . PRO A 1 112 ? -1.894 -15.778 0.604 1.00 92.31 112 PRO A C 1
ATOM 910 O O . PRO A 1 112 ? -2.675 -16.464 1.255 1.00 92.31 112 PRO A O 1
ATOM 913 N N . LEU A 1 113 ? -2.258 -14.625 0.033 1.00 93.75 113 LEU A N 1
ATOM 914 C CA . LEU A 1 113 ? -3.633 -14.094 0.061 1.00 93.75 113 LEU A CA 1
ATOM 915 C C . LEU A 1 113 ? -4.182 -14.001 -1.360 1.00 93.75 113 LEU A C 1
ATOM 917 O O . LEU A 1 113 ? -3.476 -13.573 -2.264 1.00 93.75 113 LEU A O 1
ATOM 921 N N . SER A 1 114 ? -5.440 -14.356 -1.553 1.00 92.25 114 SER A N 1
ATOM 922 C CA . SER A 1 114 ? -6.091 -14.517 -2.858 1.00 92.25 114 SER A CA 1
ATOM 923 C C . SER A 1 114 ? -7.300 -13.611 -3.068 1.00 92.25 114 SER A C 1
ATOM 925 O O . SER A 1 114 ? -7.939 -13.669 -4.115 1.00 92.25 114 SER A O 1
ATOM 927 N N . SER A 1 115 ? -7.666 -12.808 -2.066 1.00 94.44 115 SER A N 1
ATOM 928 C CA . SER A 1 115 ? -8.840 -11.946 -2.149 1.00 94.44 115 SER A CA 1
ATOM 929 C C . SER A 1 115 ? -8.714 -10.678 -1.312 1.00 94.44 115 SER A C 1
ATOM 931 O O . SER A 1 115 ? -7.923 -10.586 -0.369 1.00 94.44 115 SER A O 1
ATOM 933 N N . ASP A 1 116 ? -9.567 -9.704 -1.626 1.00 95.75 116 ASP A N 1
ATOM 934 C CA . ASP A 1 116 ? -9.725 -8.494 -0.824 1.00 95.75 116 ASP A CA 1
ATOM 935 C C . ASP A 1 116 ? -10.178 -8.810 0.609 1.00 95.75 116 ASP A C 1
ATOM 937 O O . ASP A 1 116 ? -9.850 -8.059 1.527 1.00 95.75 116 ASP A O 1
ATOM 941 N N . ASP A 1 117 ? -10.983 -9.858 0.813 1.00 96.81 117 ASP A N 1
ATOM 942 C CA . ASP A 1 117 ? -11.466 -10.288 2.136 1.00 96.81 117 ASP A CA 1
ATOM 943 C C . ASP A 1 117 ? -10.328 -10.827 3.001 1.00 96.81 117 ASP A C 1
ATOM 945 O O . ASP A 1 117 ? -10.197 -10.419 4.155 1.00 96.81 117 ASP A O 1
ATOM 949 N N . GLU A 1 118 ? -9.460 -11.662 2.431 1.00 96.56 118 GLU A N 1
ATOM 950 C CA . GLU A 1 118 ? -8.263 -12.163 3.114 1.00 96.56 118 GLU A CA 1
ATOM 951 C C . GLU A 1 118 ? -7.276 -11.032 3.423 1.00 96.56 118 GLU A C 1
ATOM 953 O O . GLU A 1 118 ? -6.776 -10.944 4.544 1.00 96.56 118 GLU A O 1
ATOM 958 N N . LEU A 1 119 ? -7.061 -10.103 2.480 1.00 96.38 119 LEU A N 1
ATOM 959 C CA . LEU A 1 119 ? -6.253 -8.906 2.731 1.00 96.38 119 LEU A CA 1
ATOM 960 C C . LEU A 1 119 ? -6.788 -8.101 3.909 1.00 96.38 119 LEU A C 1
ATOM 962 O O . LEU A 1 119 ? -6.030 -7.688 4.783 1.00 96.38 119 LEU A O 1
ATOM 966 N N . TRP A 1 120 ? -8.095 -7.866 3.948 1.00 97.19 120 TRP A N 1
ATOM 967 C CA . TRP A 1 120 ? -8.673 -7.099 5.038 1.00 97.19 120 TRP A CA 1
ATOM 968 C C . TRP A 1 120 ? -8.644 -7.821 6.371 1.00 97.19 120 TRP A C 1
ATOM 970 O O . TRP A 1 120 ? -8.407 -7.164 7.380 1.00 97.19 120 TRP A O 1
ATOM 980 N N . ALA A 1 121 ? -8.852 -9.138 6.390 1.00 95.88 121 ALA A N 1
ATOM 981 C CA . ALA A 1 121 ? -8.720 -9.922 7.610 1.00 95.88 121 ALA A CA 1
ATOM 982 C C . ALA A 1 121 ? -7.334 -9.712 8.240 1.00 95.88 121 ALA A C 1
ATOM 984 O O . ALA A 1 121 ? -7.251 -9.408 9.427 1.00 95.88 121 ALA A O 1
ATOM 985 N N . GLU A 1 122 ? -6.272 -9.755 7.429 1.00 95.31 122 GLU A N 1
ATOM 986 C CA . GLU A 1 122 ? -4.897 -9.474 7.858 1.00 95.31 122 GLU A CA 1
ATOM 987 C C . GLU A 1 122 ? -4.706 -8.017 8.314 1.00 95.31 122 GLU A C 1
ATOM 989 O O . GLU A 1 122 ? -4.159 -7.770 9.390 1.00 95.31 122 GLU A O 1
ATOM 994 N N . LEU A 1 123 ? -5.198 -7.034 7.549 1.00 95.06 123 LEU A N 1
ATOM 995 C CA . LEU A 1 123 ? -5.113 -5.610 7.913 1.00 95.06 123 LEU A CA 1
ATOM 996 C C . LEU A 1 123 ? -5.828 -5.298 9.236 1.00 95.06 123 LEU A C 1
ATOM 998 O O . LEU A 1 123 ? -5.334 -4.503 10.037 1.00 95.06 123 LEU A O 1
ATOM 1002 N N . ALA A 1 124 ? -6.986 -5.916 9.464 1.00 95.12 124 ALA A N 1
ATOM 1003 C CA . ALA A 1 124 ? -7.819 -5.688 10.635 1.00 95.12 124 ALA A CA 1
ATOM 1004 C C . ALA A 1 124 ? -7.186 -6.224 11.927 1.00 95.12 124 ALA A C 1
ATOM 1006 O O . ALA A 1 124 ? -7.512 -5.713 12.996 1.00 95.12 124 ALA A O 1
ATOM 1007 N N . THR A 1 125 ? -6.253 -7.183 11.849 1.00 93.31 125 THR A N 1
ATOM 1008 C CA . THR A 1 125 ? -5.563 -7.717 13.039 1.00 93.31 125 THR A CA 1
ATOM 1009 C C . THR A 1 125 ? -4.834 -6.633 13.834 1.00 93.31 125 THR A C 1
ATOM 1011 O O . THR A 1 125 ? -4.878 -6.637 15.056 1.00 93.31 125 THR A O 1
ATOM 1014 N N . GLY A 1 126 ? -4.219 -5.651 13.166 1.00 91.00 126 GLY A N 1
ATOM 1015 C CA . GLY A 1 126 ? -3.551 -4.529 13.840 1.00 91.00 126 GLY A CA 1
ATOM 1016 C C . GLY A 1 126 ? -4.485 -3.372 14.204 1.00 91.00 126 GLY A C 1
ATOM 1017 O O . GLY A 1 126 ? -4.008 -2.288 14.529 1.00 91.00 126 GLY A O 1
ATOM 1018 N N . LEU A 1 127 ? -5.801 -3.563 14.082 1.00 93.62 127 LEU A N 1
ATOM 1019 C CA . LEU A 1 127 ? -6.834 -2.550 14.304 1.00 93.62 127 LEU A CA 1
ATOM 1020 C C . LEU A 1 127 ? -7.974 -3.072 15.198 1.00 93.62 127 LEU A C 1
ATOM 1022 O O . LEU A 1 127 ? -9.028 -2.442 15.260 1.00 93.62 127 LEU A O 1
ATOM 1026 N N . GLU A 1 128 ? -7.786 -4.213 15.864 1.00 89.94 128 GLU A N 1
ATOM 1027 C CA . GLU A 1 128 ? -8.839 -4.941 16.587 1.00 89.94 128 GLU A CA 1
ATOM 1028 C C . GLU A 1 128 ? -9.522 -4.124 17.696 1.00 89.94 128 GLU A C 1
ATOM 1030 O O . GLU A 1 128 ? -10.716 -4.288 17.938 1.00 89.94 128 GLU A O 1
ATOM 1035 N N . ASP A 1 129 ? -8.797 -3.181 18.300 1.00 93.12 129 ASP A N 1
ATOM 1036 C CA . ASP A 1 129 ? -9.310 -2.305 19.357 1.00 93.12 129 ASP A CA 1
ATOM 1037 C C . ASP A 1 129 ? -10.167 -1.136 18.837 1.00 93.12 129 ASP A C 1
ATOM 1039 O O . ASP A 1 129 ? -10.756 -0.385 19.627 1.00 93.12 129 ASP A O 1
ATOM 1043 N N . LEU A 1 130 ? -10.244 -0.932 17.516 1.00 95.00 130 LEU A N 1
ATOM 1044 C CA . LEU A 1 130 ? -11.064 0.132 16.947 1.00 95.00 130 LEU A CA 1
ATOM 1045 C C . LEU A 1 130 ? -12.565 -0.163 17.104 1.00 95.00 130 LEU A C 1
ATOM 1047 O O . LEU A 1 130 ? -13.012 -1.303 16.987 1.00 95.00 130 LEU A O 1
ATOM 1051 N N . PRO A 1 131 ? -13.397 0.883 17.250 1.00 95.81 131 PRO A N 1
ATOM 1052 C CA . PRO A 1 131 ? -14.848 0.737 17.237 1.00 95.81 131 PRO A CA 1
ATOM 1053 C C . PRO A 1 131 ? -15.351 0.032 15.967 1.00 95.81 131 PRO A C 1
ATOM 1055 O O . PRO A 1 131 ? -14.988 0.417 14.855 1.00 95.81 131 PRO A O 1
ATOM 1058 N N . GLU A 1 132 ? -16.265 -0.932 16.120 1.00 94.81 132 GLU A N 1
ATOM 1059 C CA . GLU A 1 132 ? -16.784 -1.773 15.025 1.00 94.81 132 GLU A CA 1
ATOM 1060 C C . GLU A 1 132 ? -17.318 -0.954 13.835 1.00 94.81 132 GLU A C 1
ATOM 1062 O O . GLU A 1 132 ? -17.043 -1.256 12.673 1.00 94.81 132 GLU A O 1
ATOM 1067 N N . GLN A 1 133 ? -18.031 0.144 14.111 1.00 94.69 133 GLN A N 1
ATOM 1068 C CA . GLN A 1 133 ? -18.532 1.049 13.072 1.00 94.69 133 GLN A CA 1
ATOM 1069 C C . GLN A 1 133 ? -17.393 1.671 12.249 1.00 94.69 133 GLN A C 1
ATOM 1071 O O . GLN A 1 133 ? -17.523 1.818 11.031 1.00 94.69 133 GLN A O 1
ATOM 1076 N N . ALA A 1 134 ? -16.284 2.029 12.903 1.00 95.75 134 ALA A N 1
ATOM 1077 C CA . ALA A 1 134 ? -15.125 2.605 12.238 1.00 95.75 134 ALA A CA 1
ATOM 1078 C C . ALA A 1 134 ? -14.405 1.558 11.379 1.00 95.75 134 ALA A C 1
ATOM 1080 O O . ALA A 1 134 ? -14.071 1.863 10.236 1.00 95.75 134 ALA A O 1
ATOM 1081 N N . LEU A 1 135 ? -14.248 0.326 11.880 1.00 95.69 135 LEU A N 1
ATOM 1082 C CA . LEU A 1 135 ? -13.689 -0.796 11.118 1.00 95.69 135 LEU A CA 1
ATOM 1083 C C . LEU A 1 135 ? -14.513 -1.099 9.867 1.00 95.69 135 LEU A C 1
ATOM 1085 O O . LEU A 1 135 ? -13.963 -1.144 8.769 1.00 95.69 135 LEU A O 1
ATOM 1089 N N . ARG A 1 136 ? -15.838 -1.226 10.005 1.00 95.81 136 ARG A N 1
ATOM 1090 C CA . ARG A 1 136 ? -16.737 -1.495 8.873 1.00 95.81 136 ARG A CA 1
ATOM 1091 C C . ARG A 1 136 ? -16.627 -0.423 7.788 1.00 95.81 136 ARG A C 1
ATOM 1093 O O . ARG A 1 136 ? -16.481 -0.738 6.614 1.00 95.81 136 ARG A O 1
ATOM 1100 N N . ARG A 1 137 ? -16.638 0.852 8.174 1.00 95.88 137 ARG A N 1
ATOM 1101 C CA . ARG A 1 137 ? -16.530 1.966 7.218 1.00 95.88 137 ARG A CA 1
ATOM 1102 C C . ARG A 1 137 ? -15.133 2.136 6.640 1.00 95.88 137 ARG A C 1
ATOM 1104 O O . ARG A 1 137 ? -14.986 2.658 5.539 1.00 95.88 137 ARG A O 1
ATOM 1111 N N . LEU A 1 138 ? -14.099 1.729 7.370 1.00 95.81 138 LEU A N 1
ATOM 1112 C CA . LEU A 1 138 ? -12.750 1.674 6.826 1.00 95.81 138 LEU A CA 1
ATOM 1113 C C . LEU A 1 138 ? -12.651 0.562 5.770 1.00 95.81 138 LEU A C 1
ATOM 1115 O O . LEU A 1 138 ? -12.127 0.832 4.693 1.00 95.81 138 LEU A O 1
ATOM 1119 N N . ARG A 1 139 ? -13.243 -0.617 6.017 1.00 96.38 139 ARG A N 1
ATOM 1120 C CA . ARG A 1 139 ? -13.360 -1.711 5.034 1.00 96.38 139 ARG A CA 1
ATOM 1121 C C . ARG A 1 139 ? -14.066 -1.264 3.760 1.00 96.38 139 ARG A C 1
ATOM 1123 O O . ARG A 1 139 ? -13.546 -1.489 2.677 1.00 96.38 139 ARG A O 1
ATOM 1130 N N . GLU A 1 140 ? -15.202 -0.580 3.8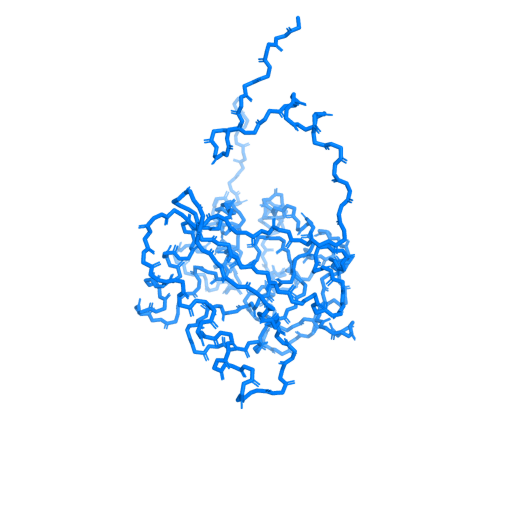74 1.00 95.50 140 GLU A N 1
ATOM 1131 C CA . GLU A 1 140 ? -15.963 -0.056 2.723 1.00 95.50 140 GLU A CA 1
ATOM 1132 C C . GLU A 1 140 ? -15.144 0.893 1.827 1.00 95.50 140 GLU A C 1
ATOM 1134 O O . GLU A 1 140 ? -15.459 1.068 0.652 1.00 95.50 140 GLU A O 1
ATOM 1139 N N . ARG A 1 141 ? -14.092 1.516 2.372 1.00 95.44 141 ARG A N 1
ATOM 1140 C CA . ARG A 1 141 ? -13.181 2.407 1.641 1.00 95.44 141 ARG A CA 1
ATOM 1141 C C . ARG A 1 141 ? -11.958 1.689 1.074 1.00 95.44 141 ARG A C 1
ATOM 1143 O O . ARG A 1 141 ? -11.161 2.346 0.402 1.00 95.44 141 ARG A O 1
ATOM 1150 N N . MET A 1 142 ? -11.770 0.402 1.372 1.00 96.38 142 MET A N 1
ATOM 1151 C CA . MET A 1 142 ? -10.635 -0.351 0.859 1.00 96.38 142 MET A CA 1
ATOM 1152 C C . MET A 1 142 ? -10.770 -0.485 -0.667 1.00 96.38 142 MET A C 1
ATOM 1154 O O . MET A 1 142 ? -11.792 -0.975 -1.147 1.00 96.38 142 MET A O 1
ATOM 1158 N N . PRO A 1 143 ? -9.770 -0.039 -1.443 1.00 95.81 143 PRO A N 1
ATOM 1159 C CA . PRO A 1 143 ? -9.761 -0.225 -2.890 1.00 95.81 143 PRO A CA 1
ATOM 1160 C C . PRO A 1 143 ? -9.603 -1.713 -3.251 1.00 95.81 143 PRO A C 1
ATOM 1162 O O . PRO A 1 143 ? -8.968 -2.450 -2.490 1.00 95.81 143 PRO A O 1
ATOM 1165 N N . PRO A 1 144 ? -10.073 -2.137 -4.437 1.00 94.75 144 PRO A N 1
ATOM 1166 C CA . PRO A 1 144 ? -9.770 -3.465 -4.961 1.00 94.75 144 PRO A CA 1
ATOM 1167 C C . PRO A 1 144 ? -8.259 -3.704 -5.023 1.00 94.75 144 PRO A C 1
ATOM 1169 O O . PRO A 1 144 ? -7.508 -2.819 -5.450 1.00 94.75 144 PRO A O 1
ATOM 1172 N N . ALA A 1 145 ? -7.796 -4.870 -4.576 1.00 93.12 145 ALA A N 1
ATOM 1173 C CA . ALA A 1 145 ? -6.372 -5.196 -4.563 1.00 93.12 145 ALA A CA 1
ATOM 1174 C C . ALA A 1 145 ? -5.881 -5.820 -5.876 1.00 93.12 145 ALA A C 1
ATOM 1176 O O . ALA A 1 145 ? -4.699 -5.703 -6.199 1.00 93.12 145 ALA A O 1
ATOM 1177 N N . GLU A 1 146 ? -6.767 -6.457 -6.635 1.00 88.81 146 GLU A N 1
ATOM 1178 C CA . GLU A 1 146 ? -6.419 -7.123 -7.889 1.00 88.81 146 GLU A CA 1
ATOM 1179 C C . GLU A 1 146 ? -6.248 -6.160 -9.082 1.00 88.81 146 GLU A C 1
ATOM 1181 O O . GLU A 1 146 ? -6.886 -5.102 -9.135 1.00 88.81 146 GLU A O 1
ATOM 1186 N N . PRO A 1 147 ? -5.451 -6.556 -10.097 1.00 90.00 147 PRO A N 1
ATOM 1187 C CA . PRO A 1 147 ? -4.559 -7.724 -10.112 1.00 90.00 147 PRO A CA 1
ATOM 1188 C C . PRO A 1 147 ? -3.334 -7.533 -9.206 1.00 90.00 147 PRO A C 1
ATOM 1190 O O . PRO A 1 147 ? -2.832 -6.422 -9.061 1.00 90.00 147 PRO A O 1
ATOM 1193 N N . TYR A 1 148 ? -2.801 -8.612 -8.629 1.00 87.62 148 TYR A N 1
ATOM 1194 C CA . TYR A 1 148 ? -1.607 -8.503 -7.788 1.00 87.62 148 TYR A CA 1
ATOM 1195 C C . TYR A 1 148 ? -0.355 -8.291 -8.633 1.00 87.62 148 TYR A C 1
ATOM 1197 O O . TYR A 1 148 ? -0.005 -9.088 -9.509 1.00 87.62 148 TYR A O 1
ATOM 1205 N N . THR A 1 149 ? 0.349 -7.201 -8.356 1.00 84.88 149 THR A N 1
ATOM 1206 C CA . THR A 1 149 ? 1.543 -6.810 -9.102 1.00 84.88 149 THR A CA 1
ATOM 1207 C C . THR A 1 149 ? 2.783 -7.019 -8.263 1.00 84.88 149 THR A C 1
ATOM 1209 O O . THR A 1 149 ? 2.773 -6.771 -7.057 1.00 84.88 149 THR A O 1
ATOM 1212 N N . PHE A 1 150 ? 3.868 -7.437 -8.908 1.00 82.44 150 PHE A N 1
ATOM 1213 C CA . PHE A 1 150 ? 5.160 -7.473 -8.247 1.00 82.44 150 PHE A CA 1
ATOM 1214 C C . PHE A 1 150 ? 5.589 -6.039 -7.915 1.00 82.44 150 PHE A C 1
ATOM 1216 O O . PHE A 1 150 ? 5.805 -5.222 -8.809 1.00 82.44 150 PHE A O 1
ATOM 1223 N N . THR A 1 151 ? 5.651 -5.735 -6.627 1.00 81.50 151 THR A N 1
ATOM 1224 C CA . THR A 1 151 ? 6.050 -4.452 -6.056 1.00 81.50 151 THR A CA 1
ATOM 1225 C C . THR A 1 151 ? 7.438 -4.610 -5.455 1.00 81.50 151 THR A C 1
ATOM 1227 O O . THR A 1 151 ? 7.744 -5.623 -4.828 1.00 81.50 151 THR A O 1
ATOM 1230 N N . HIS A 1 152 ? 8.283 -3.607 -5.651 1.00 80.56 152 HIS A N 1
ATOM 1231 C CA . HIS A 1 152 ? 9.617 -3.517 -5.075 1.00 80.56 152 HIS A CA 1
ATOM 1232 C C . HIS A 1 152 ? 9.563 -3.264 -3.562 1.00 80.56 152 HIS A C 1
ATOM 1234 O O . HIS A 1 152 ? 10.403 -3.758 -2.814 1.00 80.56 152 HIS A O 1
ATOM 1240 N N . GLY A 1 153 ? 8.559 -2.509 -3.108 1.00 64.44 153 GLY A N 1
ATOM 1241 C CA . GLY A 1 153 ? 8.289 -2.248 -1.693 1.00 64.44 153 GLY A CA 1
ATOM 1242 C C . GLY A 1 153 ? 9.014 -1.022 -1.143 1.00 64.44 153 GLY A C 1
ATOM 1243 O O . GLY A 1 153 ? 8.481 -0.377 -0.244 1.00 64.44 153 GLY A O 1
ATOM 1244 N N . ASP A 1 154 ? 10.157 -0.645 -1.725 1.00 67.00 154 ASP A N 1
ATOM 1245 C CA . ASP A 1 154 ? 10.831 0.627 -1.437 1.00 67.00 154 ASP A CA 1
ATOM 1246 C C . ASP A 1 154 ? 11.731 1.101 -2.590 1.00 67.00 154 ASP A C 1
ATOM 1248 O O . ASP A 1 154 ? 12.919 0.793 -2.632 1.00 67.00 154 ASP A O 1
ATOM 1252 N N . LEU A 1 155 ? 11.170 1.821 -3.567 1.00 63.66 155 LEU A N 1
ATOM 1253 C CA . LEU A 1 155 ? 11.913 2.399 -4.704 1.00 63.66 155 LEU A CA 1
ATOM 1254 C C . LEU A 1 155 ? 12.777 3.616 -4.306 1.00 63.66 155 LEU A C 1
ATOM 1256 O O . LEU A 1 155 ? 12.749 4.657 -4.967 1.00 63.66 155 LEU A O 1
ATOM 1260 N N . ALA A 1 156 ? 13.530 3.506 -3.213 1.00 58.47 156 ALA A N 1
ATOM 1261 C CA . ALA A 1 156 ? 14.573 4.459 -2.863 1.00 58.47 156 ALA A CA 1
ATOM 1262 C C . ALA A 1 156 ? 15.798 4.252 -3.765 1.00 58.47 156 ALA A C 1
ATOM 1264 O O . ALA A 1 156 ? 16.122 3.127 -4.144 1.00 58.47 156 ALA A O 1
ATOM 1265 N N . ILE A 1 157 ? 16.534 5.328 -4.058 1.00 55.31 157 ILE A N 1
ATOM 1266 C CA . ILE A 1 157 ? 17.734 5.290 -4.919 1.00 55.31 157 ILE A CA 1
ATOM 1267 C C . ILE A 1 157 ? 18.824 4.319 -4.421 1.00 55.31 157 ILE A C 1
ATOM 1269 O O . ILE A 1 157 ? 19.691 3.906 -5.188 1.00 55.31 157 ILE A O 1
ATOM 1273 N N . VAL A 1 158 ? 18.779 3.953 -3.137 1.00 50.62 158 VAL A N 1
ATOM 1274 C CA . VAL A 1 158 ? 19.748 3.071 -2.473 1.00 50.62 158 VAL A CA 1
ATOM 1275 C C . VAL A 1 158 ? 19.281 1.622 -2.322 1.00 50.62 158 VAL A C 1
ATOM 1277 O O . VAL A 1 158 ? 20.103 0.776 -1.977 1.00 50.62 158 VAL A O 1
ATOM 1280 N N . ASN A 1 159 ? 18.003 1.315 -2.571 1.00 58.16 159 ASN A N 1
ATOM 1281 C CA . ASN A 1 159 ? 17.431 0.014 -2.234 1.00 58.16 159 ASN A CA 1
ATOM 1282 C C . ASN A 1 159 ? 17.185 -0.846 -3.471 1.00 58.16 159 ASN A C 1
ATOM 1284 O O . ASN A 1 159 ? 16.568 -0.426 -4.445 1.00 58.16 159 ASN A O 1
ATOM 1288 N N . ILE A 1 160 ? 17.675 -2.083 -3.396 1.00 51.84 160 ILE A N 1
ATOM 1289 C CA . ILE A 1 160 ? 17.518 -3.114 -4.416 1.00 51.84 160 ILE A CA 1
ATOM 1290 C C . ILE A 1 160 ? 16.937 -4.344 -3.690 1.00 51.84 160 ILE A C 1
ATOM 1292 O O . ILE A 1 160 ? 17.669 -5.172 -3.164 1.00 51.84 160 ILE A O 1
ATOM 1296 N N . ILE A 1 161 ? 15.602 -4.453 -3.673 1.00 52.03 161 ILE A N 1
ATOM 1297 C CA . ILE A 1 161 ? 14.801 -5.690 -3.510 1.00 52.03 161 ILE A CA 1
ATOM 1298 C C . ILE A 1 161 ? 14.437 -6.148 -2.069 1.00 52.03 161 ILE A C 1
ATOM 1300 O O . ILE A 1 161 ? 13.628 -7.065 -1.930 1.00 52.03 161 ILE A O 1
ATOM 1304 N N . GLU A 1 162 ? 14.890 -5.505 -0.984 1.00 53.50 162 GLU A N 1
ATOM 1305 C CA . GLU A 1 162 ? 14.687 -6.029 0.395 1.00 53.50 162 GLU A CA 1
ATOM 1306 C C . GLU A 1 162 ? 13.222 -6.241 0.853 1.00 53.50 162 GLU A C 1
ATOM 1308 O O . GLU A 1 162 ? 12.987 -7.000 1.790 1.00 53.50 162 GLU A O 1
ATOM 1313 N N . SER A 1 163 ? 12.219 -5.621 0.216 1.00 67.44 163 SER A N 1
ATOM 1314 C CA . SER A 1 163 ? 10.793 -5.739 0.602 1.00 67.44 163 SER A CA 1
ATOM 1315 C C . SER A 1 163 ? 9.860 -6.121 -0.554 1.00 67.44 163 SER A C 1
ATOM 1317 O O . SER A 1 163 ? 8.659 -5.832 -0.520 1.00 67.44 163 SER A O 1
ATOM 1319 N N . SER A 1 164 ? 10.406 -6.771 -1.584 1.00 79.44 164 SER A N 1
ATOM 1320 C CA . SER A 1 164 ? 9.657 -7.088 -2.801 1.00 79.44 164 SER A CA 1
ATOM 1321 C C . SER A 1 164 ? 8.714 -8.291 -2.664 1.00 79.44 164 SER A C 1
ATOM 1323 O O . SER A 1 164 ? 8.934 -9.204 -1.868 1.00 79.44 164 SER A O 1
ATOM 1325 N N . GLY A 1 165 ? 7.643 -8.296 -3.455 1.00 84.88 165 GLY A N 1
ATOM 1326 C CA . GLY A 1 165 ? 6.647 -9.368 -3.483 1.00 84.88 165 GLY A CA 1
ATOM 1327 C C . GLY A 1 165 ? 5.460 -9.024 -4.377 1.00 84.88 165 GLY A C 1
ATOM 1328 O O . GLY A 1 165 ? 5.392 -7.932 -4.934 1.00 84.88 165 GLY A O 1
ATOM 1329 N N . TYR A 1 166 ? 4.512 -9.943 -4.527 1.00 89.00 166 TYR A N 1
ATOM 1330 C CA . TYR A 1 166 ? 3.214 -9.656 -5.132 1.00 89.00 166 TYR A CA 1
ATOM 1331 C C . TYR A 1 166 ? 2.320 -8.980 -4.098 1.00 89.00 166 TYR A C 1
ATOM 1333 O O . TYR A 1 166 ? 2.017 -9.556 -3.057 1.00 89.00 166 TYR A O 1
ATOM 1341 N N . TYR A 1 167 ? 1.916 -7.753 -4.393 1.00 91.12 167 TYR A N 1
ATOM 1342 C CA . TYR A 1 167 ? 1.120 -6.895 -3.522 1.00 91.12 167 TYR A CA 1
ATOM 1343 C C . TYR A 1 167 ? -0.100 -6.358 -4.283 1.00 91.12 167 TYR A C 1
ATOM 1345 O O . TYR A 1 167 ? -0.175 -6.522 -5.509 1.00 91.12 167 TYR A O 1
ATOM 1353 N N . PRO A 1 168 ? -1.049 -5.697 -3.591 1.00 93.81 168 PRO A N 1
ATOM 1354 C CA . PRO A 1 168 ? -2.139 -4.995 -4.256 1.00 93.81 168 PRO A CA 1
ATOM 1355 C C . PRO A 1 168 ? -1.632 -4.061 -5.361 1.00 93.81 168 PRO A C 1
ATOM 1357 O O . PRO A 1 168 ? -0.591 -3.425 -5.189 1.00 93.81 168 PRO A O 1
ATOM 1360 N N . ILE A 1 169 ? -2.378 -3.920 -6.461 1.00 92.25 169 ILE A N 1
ATOM 1361 C CA . ILE A 1 169 ? -1.967 -3.120 -7.634 1.00 92.25 169 ILE A CA 1
ATOM 1362 C C . ILE A 1 169 ? -1.543 -1.680 -7.290 1.00 92.25 169 ILE A C 1
ATOM 1364 O O . ILE A 1 169 ? -0.705 -1.068 -7.950 1.00 92.25 169 ILE A O 1
ATOM 1368 N N . TRP A 1 170 ? -2.122 -1.126 -6.230 1.00 93.50 170 TRP A N 1
ATOM 1369 C CA . TRP A 1 170 ? -1.896 0.236 -5.760 1.00 93.50 170 TRP A CA 1
ATOM 1370 C C . TRP A 1 170 ? -0.740 0.370 -4.756 1.00 93.50 170 TRP A C 1
ATOM 1372 O O . TRP A 1 170 ? -0.436 1.487 -4.315 1.00 93.50 170 TRP A O 1
ATOM 1382 N N . TRP A 1 171 ? -0.103 -0.734 -4.356 1.00 92.44 171 TRP A N 1
ATOM 1383 C CA . TRP A 1 171 ? 0.869 -0.736 -3.264 1.00 92.44 171 TRP A CA 1
ATOM 1384 C C . TRP A 1 171 ? 2.156 0.004 -3.620 1.00 92.44 171 TRP A C 1
ATOM 1386 O O . TRP A 1 171 ? 2.569 0.875 -2.860 1.00 92.44 171 TRP A O 1
ATOM 1396 N N . GLU A 1 172 ? 2.724 -0.224 -4.807 1.00 88.81 172 GLU A N 1
ATOM 1397 C CA . GLU A 1 172 ? 3.927 0.495 -5.261 1.00 88.81 172 GLU A CA 1
ATOM 1398 C C . GLU A 1 172 ? 3.710 2.018 -5.267 1.00 88.81 172 GLU A C 1
ATOM 1400 O O . GLU A 1 172 ? 4.525 2.779 -4.749 1.00 88.81 172 GLU A O 1
ATOM 1405 N N . PHE A 1 173 ? 2.560 2.479 -5.775 1.00 89.19 173 PHE A N 1
ATOM 1406 C CA . PHE A 1 173 ? 2.209 3.904 -5.770 1.00 89.19 173 PHE A CA 1
ATOM 1407 C C . PHE A 1 173 ? 2.078 4.460 -4.343 1.00 89.19 173 PHE A C 1
ATOM 1409 O O . PHE A 1 173 ? 2.428 5.610 -4.063 1.00 89.19 173 PHE A O 1
ATOM 1416 N N . THR A 1 174 ? 1.581 3.639 -3.418 1.00 89.75 174 THR A N 1
ATOM 1417 C CA . THR A 1 174 ? 1.461 3.999 -2.003 1.00 89.75 174 THR A CA 1
ATOM 1418 C C . THR A 1 174 ? 2.839 4.105 -1.345 1.00 89.75 174 THR A C 1
ATOM 1420 O O . THR A 1 174 ? 3.112 5.125 -0.702 1.00 89.75 174 THR A O 1
ATOM 1423 N N . CYS A 1 175 ? 3.728 3.133 -1.576 1.00 84.56 175 CYS A N 1
ATOM 1424 C CA . CYS A 1 175 ? 5.127 3.152 -1.140 1.00 84.56 175 CYS A CA 1
ATOM 1425 C C . CYS A 1 175 ? 5.896 4.351 -1.701 1.00 84.56 175 CYS A C 1
ATOM 1427 O O . CYS A 1 175 ? 6.643 4.997 -0.970 1.00 84.56 175 CYS A O 1
ATOM 1429 N N . ALA A 1 176 ? 5.632 4.743 -2.950 1.00 84.38 176 ALA A N 1
ATOM 1430 C CA . ALA A 1 176 ? 6.192 5.943 -3.573 1.00 84.38 176 ALA A CA 1
ATOM 1431 C C . ALA A 1 176 ? 5.712 7.266 -2.933 1.00 84.38 176 ALA A C 1
ATOM 1433 O O . ALA A 1 176 ? 5.987 8.351 -3.429 1.00 84.38 176 ALA A O 1
ATOM 1434 N N . GLY A 1 177 ? 4.983 7.243 -1.820 1.00 81.12 177 GLY A N 1
ATOM 1435 C CA . GLY A 1 177 ? 4.832 8.429 -0.976 1.00 81.12 177 GLY A CA 1
ATOM 1436 C C . GLY A 1 177 ? 5.212 8.202 0.482 1.00 81.12 177 GLY A C 1
ATOM 1437 O O . GLY A 1 177 ? 4.812 8.996 1.334 1.00 81.12 177 GLY A O 1
ATOM 1438 N N . ILE A 1 178 ? 5.929 7.123 0.780 1.00 78.44 178 ILE A N 1
ATOM 1439 C CA . ILE A 1 178 ? 6.621 6.898 2.046 1.00 78.44 178 ILE A CA 1
ATOM 1440 C C . ILE A 1 178 ? 8.069 7.334 1.802 1.00 78.44 178 ILE A C 1
ATOM 1442 O O . ILE A 1 178 ? 8.827 6.630 1.140 1.00 78.44 178 ILE A O 1
ATOM 1446 N N . GLY A 1 179 ? 8.412 8.545 2.243 1.00 68.81 179 GLY A N 1
ATOM 1447 C CA . GLY A 1 179 ? 9.735 9.133 2.027 1.00 68.81 179 GLY A CA 1
ATOM 1448 C C . GLY A 1 179 ? 10.643 8.966 3.243 1.00 68.81 179 GLY A C 1
ATOM 1449 O O . GLY A 1 179 ? 10.237 9.290 4.361 1.00 68.81 179 GLY A O 1
ATOM 1450 N N . LEU A 1 180 ? 11.877 8.517 3.027 1.00 66.06 180 LEU A N 1
ATOM 1451 C CA . LEU A 1 180 ? 12.950 8.471 4.022 1.00 66.06 180 LEU A CA 1
ATOM 1452 C C . LEU A 1 180 ? 13.913 9.645 3.794 1.00 66.06 180 LEU A C 1
ATOM 1454 O O . LEU A 1 180 ? 15.029 9.487 3.309 1.00 66.06 180 LEU A O 1
ATOM 1458 N N . GLY A 1 181 ? 13.458 10.849 4.143 1.00 70.75 181 GLY A N 1
ATOM 1459 C CA . GLY A 1 181 ? 14.227 12.087 3.987 1.00 70.75 181 GLY A CA 1
ATOM 1460 C C . GLY A 1 181 ? 13.846 12.909 2.753 1.00 70.75 181 GLY A C 1
ATOM 1461 O O . GLY A 1 181 ? 12.947 12.551 1.994 1.00 70.75 181 GLY A O 1
ATOM 1462 N N . GLN A 1 182 ? 14.505 14.059 2.593 1.00 72.81 182 GLN A N 1
ATOM 1463 C CA . GLN A 1 182 ? 14.141 15.065 1.588 1.00 72.81 182 GLN A CA 1
ATOM 1464 C C . GLN A 1 182 ? 14.408 14.591 0.153 1.00 72.81 182 GLN A C 1
ATOM 1466 O O . GLN A 1 182 ? 13.528 14.697 -0.696 1.00 72.81 182 GLN A O 1
ATOM 1471 N N . GLU A 1 183 ? 15.591 14.033 -0.107 1.00 70.62 183 GLU A N 1
ATOM 1472 C CA . GLU A 1 183 ? 15.989 13.575 -1.447 1.00 70.62 183 GLU A CA 1
ATOM 1473 C C . GLU A 1 183 ? 15.110 12.414 -1.934 1.00 70.62 183 GLU A C 1
ATOM 1475 O O . GLU A 1 183 ? 14.633 12.421 -3.068 1.00 70.62 183 GLU A O 1
ATOM 1480 N N . ASP A 1 184 ? 14.818 11.454 -1.051 1.00 71.56 184 ASP A N 1
ATOM 1481 C CA . ASP A 1 184 ? 13.909 10.342 -1.346 1.00 71.56 184 ASP A CA 1
ATOM 1482 C C . ASP A 1 184 ? 12.481 10.839 -1.614 1.00 71.56 184 ASP A C 1
ATOM 1484 O O . ASP A 1 184 ? 11.806 10.359 -2.523 1.00 71.56 184 ASP A O 1
ATOM 1488 N N . HIS A 1 185 ? 12.025 11.856 -0.876 1.00 75.31 185 HIS A N 1
ATOM 1489 C CA . HIS A 1 185 ? 10.721 12.467 -1.110 1.00 75.31 185 HIS A CA 1
ATOM 1490 C C . HIS A 1 185 ? 10.637 13.169 -2.475 1.00 75.31 185 HIS A C 1
ATOM 1492 O O . HIS A 1 185 ? 9.629 13.024 -3.165 1.00 75.31 185 HIS A O 1
ATOM 1498 N N . GLU A 1 186 ? 11.664 13.919 -2.877 1.00 78.12 186 GLU A N 1
ATOM 1499 C CA . GLU A 1 186 ? 11.719 14.587 -4.186 1.00 78.12 186 GLU A CA 1
ATOM 1500 C C . GLU A 1 186 ? 11.743 13.576 -5.335 1.00 78.12 186 GLU A C 1
ATOM 1502 O O . GLU A 1 186 ? 10.947 13.682 -6.271 1.00 78.12 186 GLU A O 1
ATOM 1507 N N . TRP A 1 187 ? 12.586 12.547 -5.221 1.00 76.00 187 TRP A N 1
ATOM 1508 C CA . TRP A 1 187 ? 12.646 11.449 -6.181 1.00 76.00 187 TRP A CA 1
ATOM 1509 C C . TRP A 1 187 ? 11.293 10.743 -6.325 1.00 76.00 187 TRP A C 1
ATOM 1511 O O . TRP A 1 187 ? 10.761 10.612 -7.429 1.00 76.00 187 TRP A O 1
ATOM 1521 N N . LYS A 1 188 ? 10.690 10.331 -5.208 1.00 79.38 188 LYS A N 1
ATOM 1522 C CA . LYS A 1 188 ? 9.416 9.609 -5.207 1.00 79.38 188 LYS A CA 1
ATOM 1523 C C . LYS A 1 188 ? 8.231 10.497 -5.614 1.00 79.38 188 LYS A C 1
ATOM 1525 O O . LYS A 1 188 ? 7.243 10.007 -6.163 1.00 79.38 188 LYS A O 1
ATOM 1530 N N . ALA A 1 189 ? 8.309 11.811 -5.394 1.00 80.75 189 ALA A N 1
ATOM 1531 C CA . ALA A 1 189 ? 7.338 12.759 -5.934 1.00 80.75 189 ALA A CA 1
ATOM 1532 C C . ALA A 1 189 ? 7.366 12.770 -7.465 1.00 80.75 189 ALA A C 1
ATOM 1534 O O . ALA A 1 189 ? 6.308 12.593 -8.064 1.00 80.75 189 ALA A O 1
ATOM 1535 N N . LEU A 1 190 ? 8.553 12.870 -8.070 1.00 81.69 190 LEU A N 1
ATOM 1536 C CA . LEU A 1 190 ? 8.717 12.776 -9.520 1.00 81.69 190 LEU A CA 1
ATOM 1537 C C . LEU A 1 190 ? 8.256 11.412 -10.046 1.00 81.69 190 LEU A C 1
ATOM 1539 O O . LEU A 1 190 ? 7.503 11.355 -11.010 1.00 81.69 190 LEU A O 1
ATOM 1543 N N . LEU A 1 191 ? 8.650 10.314 -9.391 1.00 79.81 191 LEU A N 1
ATOM 1544 C CA . LEU A 1 191 ? 8.271 8.955 -9.789 1.00 79.81 191 LEU A CA 1
ATOM 1545 C C . LEU A 1 191 ? 6.749 8.800 -9.928 1.00 79.81 191 LEU A C 1
ATOM 1547 O O . LEU A 1 191 ? 6.273 8.250 -10.920 1.00 79.81 191 LEU A O 1
ATOM 1551 N N . ARG A 1 192 ? 5.976 9.335 -8.973 1.00 83.12 192 ARG A N 1
ATOM 1552 C CA . ARG A 1 192 ? 4.506 9.260 -8.992 1.00 83.12 192 ARG A CA 1
ATOM 1553 C C . ARG A 1 192 ? 3.857 10.003 -10.158 1.00 83.12 192 ARG A C 1
ATOM 1555 O O . ARG A 1 192 ? 2.750 9.625 -10.525 1.00 83.12 192 ARG A O 1
ATOM 1562 N N . GLU A 1 193 ? 4.506 11.003 -10.753 1.00 83.06 193 GLU A N 1
ATOM 1563 C CA . GLU A 1 193 ? 3.984 11.691 -11.948 1.00 83.06 193 GLU A CA 1
ATOM 1564 C C . GLU A 1 193 ? 3.933 10.769 -13.175 1.00 83.06 193 GLU A C 1
ATOM 1566 O O . GLU A 1 193 ? 3.131 10.987 -14.082 1.00 83.06 193 GLU A O 1
ATOM 1571 N N . TYR A 1 194 ? 4.755 9.717 -13.187 1.00 82.06 194 TYR A N 1
ATOM 1572 C CA . TYR A 1 194 ? 4.849 8.751 -14.285 1.00 82.06 194 TYR A CA 1
ATOM 1573 C C . TYR A 1 194 ? 4.158 7.415 -13.978 1.00 82.06 194 TYR A C 1
ATOM 1575 O O . TYR A 1 194 ? 4.158 6.513 -14.817 1.00 82.06 194 TYR A O 1
ATOM 1583 N N . MET A 1 195 ? 3.560 7.268 -12.793 1.00 84.56 195 MET A N 1
ATOM 1584 C CA . MET A 1 195 ? 2.800 6.079 -12.406 1.00 84.56 195 MET A CA 1
ATOM 1585 C C . MET A 1 195 ? 1.298 6.283 -12.652 1.00 84.56 195 MET A C 1
ATOM 1587 O O . MET A 1 195 ? 0.799 7.403 -12.522 1.00 84.56 195 MET A O 1
ATOM 1591 N N . PRO A 1 196 ? 0.528 5.213 -12.927 1.00 86.38 196 PRO A N 1
ATOM 1592 C CA . PRO A 1 196 ? -0.925 5.282 -12.843 1.00 86.38 196 PRO A CA 1
ATOM 1593 C C . PRO A 1 196 ? -1.353 5.771 -11.456 1.00 86.38 196 PRO A C 1
ATOM 1595 O O . PRO A 1 196 ? -0.809 5.341 -10.436 1.00 86.38 196 PRO A O 1
ATOM 1598 N N . SER A 1 197 ? -2.323 6.682 -11.419 1.00 89.88 197 SER A N 1
ATOM 1599 C CA . SER A 1 197 ? -2.763 7.272 -10.158 1.00 89.88 197 SER A CA 1
ATOM 1600 C C . SER A 1 197 ? -3.570 6.274 -9.333 1.00 89.88 197 SER A C 1
ATOM 1602 O O . SER A 1 197 ? -4.626 5.811 -9.759 1.00 89.88 197 SER A O 1
ATOM 1604 N N . TYR A 1 198 ? -3.109 6.027 -8.107 1.00 93.50 198 TYR A N 1
ATOM 1605 C CA . TYR A 1 198 ? -3.844 5.291 -7.076 1.00 93.50 198 TYR A CA 1
ATOM 1606 C C . TYR A 1 198 ? -4.062 6.159 -5.832 1.00 93.50 198 TYR A C 1
ATOM 1608 O O . TYR A 1 198 ? -3.962 5.701 -4.694 1.00 93.50 198 TYR A O 1
ATOM 1616 N N . GLN A 1 199 ? -4.352 7.446 -6.037 1.00 93.25 199 GLN A N 1
ATOM 1617 C CA . GLN A 1 199 ? -4.476 8.428 -4.957 1.00 93.25 199 GLN A CA 1
ATOM 1618 C C . GLN A 1 199 ? -5.526 8.039 -3.901 1.00 93.25 199 GLN A C 1
ATOM 1620 O O . GLN A 1 199 ? -5.268 8.179 -2.708 1.00 93.25 199 GLN A O 1
ATOM 1625 N N . VAL A 1 200 ? -6.669 7.484 -4.318 1.00 94.31 200 VAL A N 1
ATOM 1626 C CA . VAL A 1 200 ? -7.718 7.004 -3.397 1.00 94.31 200 VAL A CA 1
ATOM 1627 C C . VAL A 1 200 ? -7.200 5.870 -2.507 1.00 94.31 200 VAL A C 1
ATOM 1629 O O . VAL A 1 200 ? -7.414 5.886 -1.296 1.00 94.31 200 VAL A O 1
ATOM 1632 N N . ALA A 1 201 ? -6.469 4.917 -3.089 1.00 95.31 201 ALA A N 1
ATOM 1633 C CA . ALA A 1 201 ? -5.868 3.809 -2.354 1.00 95.31 201 ALA A CA 1
ATOM 1634 C C . ALA A 1 201 ? -4.803 4.290 -1.364 1.00 95.31 201 ALA A C 1
ATOM 1636 O O . ALA A 1 201 ? -4.763 3.858 -0.212 1.00 95.31 201 ALA A O 1
ATOM 1637 N N . ARG A 1 202 ? -3.988 5.258 -1.789 1.00 93.50 202 ARG A N 1
ATOM 1638 C CA . ARG A 1 202 ? -3.019 5.913 -0.918 1.00 93.50 202 ARG A CA 1
ATOM 1639 C C . ARG A 1 202 ? -3.706 6.608 0.256 1.00 93.50 202 ARG A C 1
ATOM 1641 O O . ARG A 1 202 ? -3.248 6.475 1.384 1.00 93.50 202 ARG A O 1
ATOM 1648 N N . GLU A 1 203 ? -4.782 7.354 0.024 1.00 94.88 203 GLU A N 1
ATOM 1649 C CA . GLU A 1 203 ? -5.530 8.022 1.095 1.00 94.88 203 GLU A CA 1
ATOM 1650 C C . GLU A 1 203 ? -6.154 7.031 2.075 1.00 94.88 203 GLU A C 1
ATOM 1652 O O . GLU A 1 203 ? -6.089 7.258 3.285 1.00 94.88 203 GLU A O 1
ATOM 1657 N N . PHE A 1 204 ? -6.696 5.921 1.568 1.00 95.94 204 PHE A N 1
ATOM 1658 C CA . PHE A 1 204 ? -7.127 4.795 2.390 1.00 95.94 204 PHE A CA 1
ATOM 1659 C C . PHE A 1 204 ? -5.980 4.286 3.274 1.00 95.94 204 PHE A C 1
ATOM 1661 O O . PHE A 1 204 ? -6.147 4.214 4.491 1.00 95.94 204 PHE A O 1
ATOM 1668 N N . TRP A 1 205 ? -4.805 4.012 2.697 1.00 95.69 205 TRP A N 1
ATOM 1669 C CA . TRP A 1 205 ? -3.657 3.522 3.459 1.00 95.69 205 TRP A CA 1
ATOM 1670 C C . TRP A 1 205 ? -3.175 4.529 4.505 1.00 95.69 205 TRP A C 1
ATOM 1672 O O . TRP A 1 205 ? -2.931 4.145 5.643 1.00 95.69 205 TRP A O 1
ATOM 1682 N N . VAL A 1 206 ? -3.074 5.822 4.176 1.00 93.88 206 VAL A N 1
ATOM 1683 C CA . VAL A 1 206 ? -2.644 6.841 5.152 1.00 93.88 206 VAL A CA 1
ATOM 1684 C C . VAL A 1 206 ? -3.630 6.924 6.322 1.00 93.88 206 VAL A C 1
ATOM 1686 O O . VAL A 1 206 ? -3.212 7.093 7.467 1.00 93.88 206 VAL A O 1
ATOM 1689 N N . ASP A 1 207 ? -4.930 6.807 6.053 1.00 94.81 207 ASP A N 1
ATOM 1690 C CA . ASP A 1 207 ? -5.955 6.788 7.093 1.00 94.81 207 ASP A CA 1
ATOM 1691 C C . ASP A 1 207 ? -5.852 5.530 7.965 1.00 94.81 207 ASP A C 1
ATOM 1693 O O . ASP A 1 207 ? -5.841 5.647 9.189 1.00 94.81 207 ASP A O 1
ATOM 1697 N N . LEU A 1 208 ? -5.711 4.351 7.353 1.00 94.81 208 LEU A N 1
ATOM 1698 C CA . LEU A 1 208 ? -5.486 3.080 8.045 1.00 94.81 208 LEU A CA 1
ATOM 1699 C C . LEU A 1 208 ? -4.232 3.142 8.926 1.00 94.81 208 LEU A C 1
ATOM 1701 O O . LEU A 1 208 ? -4.278 2.853 10.120 1.00 94.81 208 LEU A O 1
ATOM 1705 N N . TYR A 1 209 ? -3.117 3.596 8.359 1.00 92.75 209 TYR A N 1
ATOM 1706 C CA . TYR A 1 209 ? -1.833 3.685 9.041 1.00 92.75 209 TYR A CA 1
ATOM 1707 C C . TYR A 1 209 ? -1.874 4.690 10.198 1.00 92.75 209 TYR A C 1
ATOM 1709 O O . TYR A 1 209 ? -1.224 4.466 11.216 1.00 92.75 209 TYR A O 1
ATOM 1717 N N . ALA A 1 210 ? -2.648 5.775 10.089 1.00 93.50 210 ALA A N 1
ATOM 1718 C CA . ALA A 1 210 ? -2.850 6.731 11.179 1.00 93.50 210 ALA A CA 1
ATOM 1719 C C . ALA A 1 210 ? -3.711 6.178 12.327 1.00 93.50 210 ALA A C 1
ATOM 1721 O O . ALA A 1 210 ? -3.616 6.691 13.439 1.00 93.50 210 ALA A O 1
ATOM 1722 N N . LEU A 1 211 ? -4.541 5.162 12.069 1.00 95.00 211 LEU A N 1
ATOM 1723 C CA . LEU A 1 211 ? -5.387 4.517 13.075 1.00 95.00 211 LEU A CA 1
ATOM 1724 C C . LEU A 1 211 ? -4.678 3.393 13.840 1.00 95.00 211 LEU A C 1
ATOM 1726 O O . LEU A 1 211 ? -5.122 3.051 14.932 1.00 95.00 211 LEU A O 1
ATOM 1730 N N . ARG A 1 212 ? -3.564 2.858 13.319 1.00 92.50 212 ARG A N 1
ATOM 1731 C CA . ARG A 1 212 ? -2.832 1.729 13.929 1.00 92.50 212 ARG A CA 1
ATOM 1732 C C . ARG A 1 212 ? -2.340 1.971 15.357 1.00 92.50 212 ARG A C 1
ATOM 1734 O O . ARG A 1 212 ? -2.003 1.028 16.053 1.00 92.50 212 ARG A O 1
ATOM 1741 N N . THR A 1 213 ? -2.206 3.233 15.764 1.00 91.62 213 THR A N 1
ATOM 1742 C CA . THR A 1 213 ? -1.714 3.595 17.100 1.00 91.62 213 THR A CA 1
ATOM 1743 C C . THR A 1 213 ? -2.845 3.812 18.100 1.00 91.62 213 THR A C 1
ATOM 1745 O 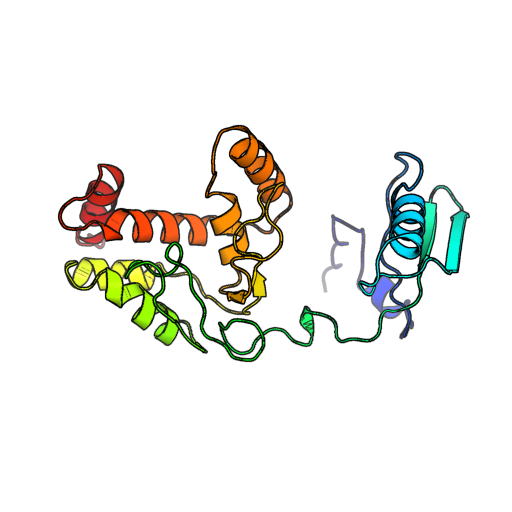O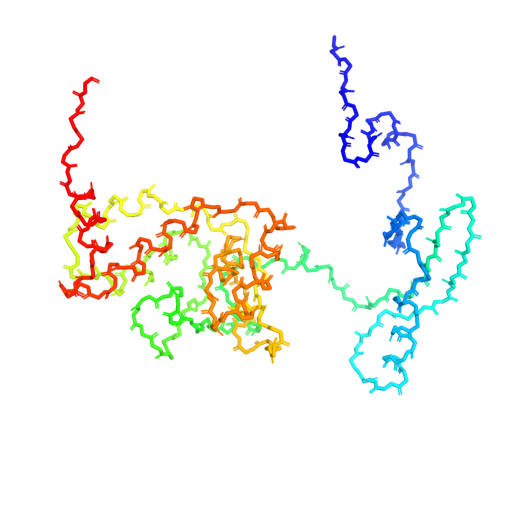 . THR A 1 213 ? -2.588 4.298 19.197 1.00 91.62 213 THR A O 1
ATOM 1748 N N . TYR A 1 214 ? -4.095 3.492 17.743 1.00 93.50 214 TYR A N 1
ATOM 1749 C CA . TYR A 1 214 ? -5.227 3.582 18.661 1.00 93.50 214 TYR A CA 1
ATOM 1750 C C . TYR A 1 214 ? -4.936 2.820 19.971 1.00 93.50 214 TYR A C 1
ATOM 1752 O O . TYR A 1 214 ? -4.392 1.721 19.916 1.00 93.50 214 TYR A O 1
ATOM 1760 N N . PRO A 1 215 ? -5.288 3.378 21.147 1.00 93.62 215 PRO A N 1
ATOM 1761 C CA . PRO A 1 215 ? -6.024 4.631 21.362 1.00 93.62 215 PRO A CA 1
ATOM 1762 C C . PRO A 1 215 ? -5.182 5.915 21.285 1.00 93.62 215 PRO A C 1
ATOM 1764 O O . PRO A 1 215 ? -5.749 7.009 21.260 1.00 93.62 215 PRO A O 1
ATOM 1767 N N . ASP A 1 216 ? -3.855 5.816 21.208 1.00 95.00 216 ASP A N 1
ATOM 1768 C CA . ASP A 1 216 ? -2.936 6.959 21.143 1.00 95.00 216 ASP A CA 1
ATOM 1769 C C . ASP A 1 216 ? -2.798 7.506 19.709 1.00 95.00 216 ASP A C 1
ATOM 1771 O O . ASP A 1 216 ? -1.790 7.362 19.010 1.00 95.00 216 ASP A O 1
ATOM 1775 N N . LEU A 1 217 ? -3.888 8.095 19.220 1.00 94.44 217 LEU A N 1
ATOM 1776 C CA . LEU A 1 217 ? -3.976 8.627 17.864 1.00 94.44 217 LEU A CA 1
ATOM 1777 C C . LEU A 1 217 ? -3.323 10.008 17.740 1.00 94.44 217 LEU A C 1
ATOM 1779 O O . LEU A 1 217 ? -3.552 10.906 18.552 1.00 94.44 217 LEU A O 1
ATOM 1783 N N . ASN A 1 218 ? -2.608 10.230 16.635 1.00 92.31 218 ASN A N 1
ATOM 1784 C CA . ASN A 1 218 ? -2.201 11.577 16.229 1.00 92.31 218 ASN A CA 1
ATOM 1785 C C . ASN A 1 218 ? -3.406 12.408 15.729 1.00 92.31 218 ASN A C 1
ATOM 1787 O O . ASN A 1 218 ? -4.516 11.897 15.573 1.00 92.31 218 ASN A O 1
ATOM 1791 N N . GLU A 1 219 ? -3.198 13.696 15.435 1.00 94.50 219 GLU A N 1
ATOM 1792 C CA . GLU A 1 219 ? -4.275 14.598 14.987 1.00 94.50 219 GLU A CA 1
ATOM 1793 C C . GLU A 1 219 ? -5.020 14.088 13.745 1.00 94.50 219 GLU A C 1
ATOM 1795 O O . GLU A 1 219 ? -6.249 14.171 13.672 1.00 94.50 219 GLU A O 1
ATOM 1800 N N . ARG A 1 220 ? -4.299 13.483 12.791 1.00 94.25 220 ARG A N 1
ATOM 1801 C CA . ARG A 1 220 ? -4.927 12.862 11.622 1.00 94.25 220 ARG A CA 1
ATOM 1802 C C . ARG A 1 220 ? -5.767 11.652 12.024 1.00 94.25 220 ARG A C 1
ATOM 1804 O O . ARG A 1 220 ? -6.910 11.560 11.591 1.00 94.25 220 ARG A O 1
ATOM 1811 N N . GLY A 1 221 ? -5.236 10.758 12.854 1.00 95.25 221 GLY A N 1
ATOM 1812 C CA . GLY A 1 221 ? -5.940 9.576 13.349 1.00 95.25 221 GLY A CA 1
ATOM 1813 C C . GLY A 1 221 ? -7.237 9.952 14.063 1.00 95.25 221 GLY A C 1
ATOM 1814 O O . GLY A 1 221 ? -8.291 9.407 13.739 1.00 95.25 221 GLY A O 1
ATOM 1815 N N . LYS A 1 222 ? -7.201 10.957 14.950 1.00 96.75 222 LYS A N 1
ATOM 1816 C CA . LYS A 1 222 ? -8.395 11.491 15.631 1.00 96.75 222 LYS A CA 1
ATOM 1817 C C . LYS A 1 222 ? -9.437 12.008 14.636 1.00 96.75 222 LYS A C 1
ATOM 1819 O O . LYS A 1 222 ? -10.617 11.683 14.755 1.00 96.75 222 LYS A O 1
ATOM 1824 N N . ALA A 1 223 ? -9.013 12.787 13.638 1.00 96.25 223 ALA A N 1
ATOM 1825 C CA . ALA A 1 223 ? -9.909 13.326 12.615 1.00 96.25 223 ALA A CA 1
ATOM 1826 C C . ALA A 1 223 ? -10.537 12.222 11.746 1.00 96.25 223 ALA A C 1
ATOM 1828 O O . ALA A 1 223 ? -11.734 12.268 11.446 1.00 96.25 223 ALA A O 1
ATOM 1829 N N . VAL A 1 224 ? -9.747 11.213 11.367 1.00 95.75 224 VAL A N 1
ATOM 1830 C CA . VAL A 1 224 ? -10.216 10.045 10.613 1.00 95.75 224 VAL A CA 1
ATOM 1831 C C . VAL A 1 224 ? -11.224 9.251 11.437 1.00 95.75 224 VAL A C 1
ATOM 1833 O O . VAL A 1 224 ? -12.310 8.979 10.927 1.00 95.75 224 VAL A O 1
ATOM 1836 N N . LEU A 1 225 ? -10.914 8.935 12.698 1.00 96.62 225 LEU A N 1
ATOM 1837 C CA . LEU A 1 225 ? -11.809 8.199 13.591 1.00 96.62 225 LEU A CA 1
ATOM 1838 C C . LEU A 1 225 ? -13.145 8.933 13.757 1.00 96.62 225 LEU A C 1
ATOM 1840 O O . LEU A 1 225 ? -14.200 8.347 13.529 1.00 96.62 225 LEU A O 1
ATOM 1844 N N . ALA A 1 226 ? -13.105 10.239 14.036 1.00 95.56 226 ALA A N 1
ATOM 1845 C CA . ALA A 1 226 ? -14.308 11.056 14.155 1.00 95.56 226 ALA A CA 1
ATOM 1846 C C . ALA A 1 226 ? -15.150 11.033 12.869 1.00 95.56 226 ALA A C 1
ATOM 1848 O O . ALA A 1 226 ? -16.369 10.901 12.932 1.00 95.56 226 ALA A O 1
ATOM 1849 N N . ARG A 1 227 ? -14.522 11.127 11.688 1.00 95.00 227 ARG A N 1
ATOM 1850 C CA . ARG A 1 227 ? -15.229 11.018 10.401 1.00 95.00 227 ARG A CA 1
ATOM 1851 C C . ARG A 1 227 ? -15.857 9.635 10.216 1.00 95.00 227 ARG A C 1
ATOM 1853 O O . ARG A 1 227 ? -16.995 9.557 9.765 1.00 95.0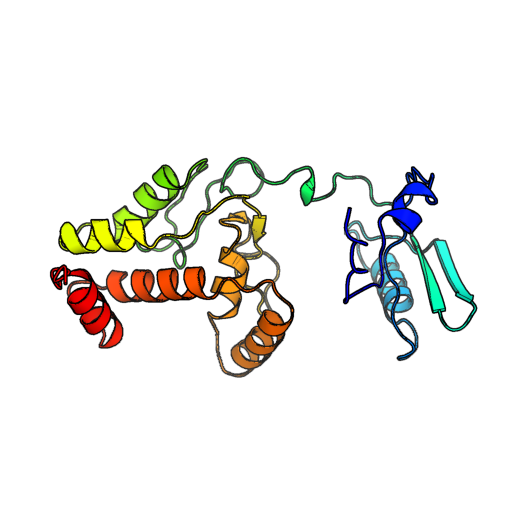0 227 ARG A O 1
ATOM 1860 N N . LEU A 1 228 ? -15.143 8.566 10.566 1.00 94.75 228 LEU A N 1
ATOM 1861 C CA . LEU A 1 228 ? -15.627 7.189 10.445 1.00 94.75 228 LEU A CA 1
ATOM 1862 C C . LEU A 1 228 ? -16.748 6.860 11.439 1.00 94.75 228 LEU A C 1
ATOM 1864 O O . LEU A 1 228 ? -17.524 5.954 11.163 1.00 94.75 228 LEU A O 1
ATOM 1868 N N . GLN A 1 229 ? -16.893 7.603 12.535 1.00 91.94 229 GLN A N 1
ATOM 1869 C CA . GLN A 1 229 ? -17.958 7.402 13.527 1.00 91.94 229 GLN A CA 1
ATOM 1870 C C . GLN A 1 229 ? -19.183 8.311 13.345 1.00 91.94 229 GLN A C 1
ATOM 1872 O O . GLN A 1 229 ? -20.211 8.082 13.971 1.00 91.94 229 GLN A O 1
ATOM 1877 N N . ARG A 1 230 ? -19.122 9.349 12.500 1.00 89.62 230 ARG A N 1
ATOM 1878 C CA . ARG A 1 230 ? -20.289 10.220 12.259 1.00 89.62 230 ARG A CA 1
ATOM 1879 C C . ARG A 1 230 ? -21.400 9.460 11.554 1.00 89.62 230 ARG A C 1
ATOM 1881 O O . ARG A 1 230 ? -21.187 8.992 10.439 1.00 89.62 230 ARG A O 1
ATOM 1888 N N . ASP A 1 231 ? -22.593 9.386 12.119 1.00 76.25 231 ASP A N 1
ATOM 1889 C CA . ASP A 1 231 ? -23.738 8.841 11.389 1.00 76.25 231 ASP A CA 1
ATOM 1890 C C . ASP A 1 231 ? -23.936 9.602 10.068 1.00 76.25 231 ASP A C 1
ATOM 1892 O O . ASP A 1 231 ? -23.826 10.829 10.018 1.00 76.25 231 ASP A O 1
ATOM 1896 N N . GLN A 1 232 ? -24.139 8.866 8.970 1.00 61.00 232 GLN A N 1
ATOM 1897 C CA . GLN A 1 232 ? -24.522 9.503 7.714 1.00 61.00 232 GLN A CA 1
ATOM 1898 C C . GLN A 1 232 ? -25.944 10.012 7.919 1.00 61.00 232 GLN A C 1
ATOM 1900 O O . GLN A 1 232 ? -26.878 9.219 8.023 1.00 61.00 232 GLN A O 1
ATOM 1905 N N . VAL A 1 233 ? -26.099 11.329 8.029 1.00 48.78 233 VAL A N 1
ATOM 1906 C CA . VAL A 1 233 ? -27.410 11.958 7.900 1.00 48.78 233 VAL A CA 1
ATOM 1907 C C . VAL A 1 233 ? -27.822 11.743 6.448 1.00 48.78 233 VAL A C 1
ATOM 1909 O O . VAL A 1 233 ? -27.190 12.273 5.538 1.00 48.78 233 VAL A O 1
ATOM 1912 N N . ILE A 1 234 ? -28.807 10.873 6.241 1.00 46.41 234 ILE A N 1
ATOM 1913 C CA . ILE A 1 234 ? -29.481 10.712 4.956 1.00 46.41 234 ILE A CA 1
ATOM 1914 C C . ILE A 1 234 ? -30.333 11.976 4.786 1.00 46.41 234 ILE A C 1
ATOM 1916 O O . ILE A 1 234 ? -31.332 12.126 5.490 1.00 46.41 234 ILE A O 1
ATOM 1920 N N . GLU A 1 235 ? -29.898 12.894 3.923 1.00 36.28 235 GLU A N 1
ATOM 1921 C CA . GLU A 1 235 ? -30.762 13.927 3.327 1.00 36.28 235 GLU A CA 1
ATOM 1922 C C . GLU A 1 235 ? -31.314 13.435 1.987 1.00 36.28 235 GLU A C 1
ATOM 1924 O O . GLU A 1 235 ? -30.535 12.828 1.212 1.00 36.28 235 GLU A O 1
#

Organism: NCBI:txid390896

Sequence (235 aa):
MGAEEPCEACSWTSERQHSSRYISHVKLFYSMSDRGACFEVQNIRFLEERTTIPIPKVTLDYYDNDRYFMLTERIPGDLLSNVWGQFMQSLGEQPLYSAFLFPNGYGVPHGPLSSDDELWAELATGLEDLPEQALRRLRERMPPAEPYTFTHGDLAIVNIIESSGYYPIWWEFTCAGIGLGQEDHEWKALLREYMPSYQVAREFWVDLYALRTYPDLNERGKAVLARLQRDQVIE

Secondary structure (DSSP, 8-state):
-PPPPPPTTT---HHHHHH-----SS-------S-S--HHHHHHHHHHTT--S----EEEEEEETTEEEEEEPPPSS--TTTS-BSSB--GGGPPB--TTT-TT-TT--B--B-SHHHHHHHHHHTTTTS-HHHHHHHHHTPPP-PSBEEE-S---TT--STT-EEE-TTHHHHHTT--SSHHHHHHHHHHHHTSPP-HHHHHHHHHHHHHTTTTS--HHHHHHHHHHHS-----

pLDDT: mean 76.82, std 18.23, range [32.41, 97.19]

Foldseek 3Di:
DDADAQDPVPRDHPVNVVVPPDDDPFDFDDWDAQDDDPCVLVVQVVCVVPDPPDDWAWPDWDDDPRTTGTGTDDDDDDDLVVPQDLFWAAPPRFFAFDCLLAVQDGPDGADSHRFLVSSLVRNCNLQVPADPLLSVLLSVLADGQPPFHWAQLAPAPPDDRPRTTGTRPCRNLLNLCPAPDDVSNVVSVVVNVPDDDPPSNNVSSVQSNQSSPPPPGDPSVVVSSVVSPDPPPDD

Radius of gyration: 22.73 Å; chains: 1; bounding box: 62×34×63 Å

InterPro domains:
  IPR002575 Aminoglycoside phosphotransferase [PF01636] (39-161)
  IPR011009 Protein kinase-like domain superfamily [SSF56112] (26-206)